Protein AF-A0A8J4SLB8-F1 (afdb_monomer)

Sequence (353 aa):
MIGFLPGKHFAAFLEQIVSVEKEQDTEDKTGNRSTIKIMASHPIASRIFRAVIRRLKKTADLEAILGSLESNSTEGGHSGLEKVINKGQHAVLNELATKCSQEGFTDVQRIFVKMLFTSLGHSGVKPQPNTGEDPLIRCIVGLVNCQKIDSLIPDKTDEAELTQNNRCEPVTLPGCLLAQKLFSYRTARPTLLAASLCTQSSARLQAWAKHPMLSRVLESALLSDSVSISRKSHLLDVLEMDLMDVVRDRYGSRVLEALWTAVDSMPEPDVLKERLVAKLASSRVQLSTHPFGHFVHHKLQLDLFADAPSLWRKRVLHSHRLTQKRSTLVSEPQASKRNRKTCVPKSKQNIKQ

Secondary structure (DSSP, 8-state):
-TT---HHHHHHHHHHHHHHHTTSS---TTHHHHHHHHHHHSTTHHHHHHHHHHH---HHHHHHHHHHHHSPPSSS---HHHHHHHTT-HHHHHHHHHHHTSTTSGGGHHHHHHHHHHHTT---PPPPTTS---SHHHHHHHT--HHHHHTTS-TT--TTS--HHHHH-S--HHHHHHHHHHHT-SSS--HHHHHHHHTS-HHHHHHHHTSTTHHHHHHHHHH-TTS-HHHHHHHHHHHTTTHHHHHHSTTHHHHHHHHHHHHTTSSSHHHHHHHHHHHHHTTHHHHHHSTTHHHHHHHHTHHHHHH-HHHHIIIIIHHHHHHHHHHHHHS----------------------

pLDDT: mean 79.53, std 20.12, range [28.72, 98.19]

Solvent-accessible surface area (backbone atoms only — not comparable to full-atom values): 19850 Å² total; per-residue (Å²): 135,89,88,74,62,59,72,69,56,42,51,53,51,50,52,57,59,46,60,73,63,47,85,76,61,82,88,62,100,54,54,71,44,54,45,54,31,49,32,43,34,32,91,64,48,23,58,56,50,40,56,49,59,72,67,60,86,52,52,68,61,54,51,53,52,49,54,34,25,57,49,64,52,98,75,68,84,56,30,29,59,27,47,14,44,77,57,66,32,43,68,44,57,40,47,53,52,55,47,29,67,36,94,79,24,39,82,51,29,47,58,53,51,53,51,53,38,48,48,30,68,42,89,80,69,71,81,59,92,88,78,62,62,44,54,60,39,48,21,41,22,33,55,42,42,44,79,58,52,63,74,69,50,77,86,87,65,64,84,85,70,63,48,71,64,66,53,52,56,56,67,35,71,58,15,28,54,37,47,31,51,45,29,67,27,71,75,37,47,34,56,58,54,52,49,22,55,69,37,48,53,58,71,33,54,51,44,27,27,54,29,89,55,46,14,55,33,52,30,29,47,40,63,19,88,46,49,55,56,73,58,46,51,50,52,47,59,49,49,59,72,53,40,70,65,36,30,57,25,83,35,9,33,52,31,49,54,30,44,62,57,31,37,71,78,37,85,62,34,69,60,54,50,51,54,57,48,57,70,48,42,83,46,38,73,65,23,57,75,30,95,40,16,29,57,55,33,61,74,68,37,31,65,46,43,70,77,37,48,73,58,33,48,59,51,60,55,46,54,48,54,54,55,52,58,52,56,60,70,71,66,66,78,91,77,80,93,78,85,92,77,88,86,85,86,90,81,91,84,90,83,89,134

Structure (mmCIF, N/CA/C/O backbone):
data_AF-A0A8J4SLB8-F1
#
_entry.id   AF-A0A8J4SLB8-F1
#
loop_
_atom_site.group_PDB
_atom_site.id
_atom_site.type_symbol
_atom_site.label_atom_id
_atom_site.label_alt_id
_atom_site.label_comp_id
_atom_site.label_asym_id
_atom_site.label_entity_id
_atom_site.label_seq_id
_atom_site.pdbx_PDB_ins_code
_atom_site.Cartn_x
_atom_site.Cartn_y
_atom_site.Cartn_z
_atom_site.occupancy
_atom_site.B_iso_or_equiv
_atom_site.auth_seq_id
_atom_site.auth_comp_id
_atom_site.auth_asym_id
_atom_site.auth_atom_id
_atom_site.pdbx_PDB_model_num
ATOM 1 N N . MET A 1 1 ? -10.978 -22.441 28.418 1.00 37.53 1 MET A N 1
ATOM 2 C CA . MET A 1 1 ? -12.042 -21.543 28.934 1.00 37.53 1 MET A CA 1
ATOM 3 C C . MET A 1 1 ? -12.465 -20.388 28.009 1.00 37.53 1 MET A C 1
ATOM 5 O O . MET A 1 1 ? -13.445 -19.732 28.315 1.00 37.53 1 MET A O 1
ATOM 9 N N . ILE A 1 2 ? -11.834 -20.136 26.851 1.00 36.62 2 ILE A N 1
ATOM 10 C CA . ILE A 1 2 ? -12.209 -19.013 25.949 1.00 36.62 2 ILE A CA 1
ATOM 11 C C . ILE A 1 2 ? -13.277 -19.424 24.900 1.00 36.62 2 ILE A C 1
ATOM 13 O O . ILE A 1 2 ? -13.640 -18.651 24.017 1.00 36.62 2 ILE A O 1
ATOM 17 N N . GLY A 1 3 ? -13.830 -20.637 24.984 1.00 37.78 3 GLY A N 1
ATOM 18 C CA . GLY A 1 3 ? -14.810 -21.162 24.020 1.00 37.78 3 GLY A CA 1
ATOM 19 C C . GLY A 1 3 ? -16.260 -20.695 24.209 1.00 37.78 3 GLY A C 1
ATOM 20 O O . GLY A 1 3 ? -17.053 -20.883 23.297 1.00 37.78 3 GLY A O 1
ATOM 21 N N . PHE A 1 4 ? -16.615 -20.081 25.345 1.00 40.00 4 PHE A N 1
ATOM 22 C CA . PHE A 1 4 ? -18.010 -20.101 25.825 1.00 40.00 4 PHE A CA 1
ATOM 23 C C . PHE A 1 4 ? -18.599 -18.775 26.325 1.00 40.00 4 PHE A C 1
ATOM 25 O O . PHE A 1 4 ? -19.609 -18.792 27.016 1.00 40.00 4 PHE A O 1
ATOM 32 N N . LEU A 1 5 ? -18.028 -17.617 25.994 1.00 44.12 5 LEU A N 1
ATOM 33 C CA . LEU A 1 5 ? -18.568 -16.347 26.499 1.00 44.12 5 LEU A CA 1
ATOM 34 C C . LEU A 1 5 ? -19.280 -15.567 25.382 1.00 44.12 5 LEU A C 1
ATOM 36 O O . LEU A 1 5 ? -18.627 -14.819 24.649 1.00 44.12 5 LEU A O 1
ATOM 40 N N . PRO A 1 6 ? -20.609 -15.736 25.213 1.00 52.62 6 PRO A N 1
ATOM 41 C CA . PRO A 1 6 ? -21.428 -14.774 24.490 1.00 52.62 6 PRO A CA 1
ATOM 42 C C . PRO A 1 6 ? -21.437 -13.435 25.245 1.00 52.62 6 PRO A C 1
ATOM 44 O O . PRO A 1 6 ? -21.232 -13.386 26.459 1.00 52.62 6 PRO A O 1
ATOM 47 N N . GLY A 1 7 ? -21.673 -12.346 24.506 1.00 52.41 7 GLY A N 1
ATOM 48 C CA . GLY A 1 7 ? -21.340 -10.966 24.889 1.00 52.41 7 GLY A CA 1
ATOM 49 C C . GLY A 1 7 ? -21.712 -10.509 26.307 1.00 52.41 7 GLY A C 1
ATOM 50 O O . GLY A 1 7 ? -20.980 -9.703 26.867 1.00 52.41 7 GLY A O 1
ATOM 51 N N . LYS A 1 8 ? -22.766 -11.052 26.933 1.00 49.19 8 LYS A N 1
ATOM 52 C CA . LYS A 1 8 ? -23.130 -10.729 28.327 1.00 49.19 8 LYS A CA 1
ATOM 53 C C . LYS A 1 8 ? -22.130 -11.253 29.361 1.00 49.19 8 LYS A C 1
ATOM 55 O O . LYS A 1 8 ? -21.766 -10.527 30.275 1.00 49.19 8 LYS A O 1
ATOM 60 N N . HIS A 1 9 ? -21.672 -12.495 29.228 1.00 48.59 9 HIS A N 1
ATOM 61 C CA . HIS A 1 9 ? -20.725 -13.076 30.186 1.00 48.59 9 HIS A CA 1
ATOM 62 C C . HIS A 1 9 ? -19.307 -12.560 29.960 1.00 48.59 9 HIS A C 1
ATOM 64 O O . HIS A 1 9 ? -18.511 -12.480 30.887 1.00 48.59 9 HIS A O 1
ATOM 70 N N . PHE A 1 10 ? -19.006 -12.164 28.723 1.00 60.75 10 PHE A N 1
ATOM 71 C CA . PHE A 1 10 ? -17.776 -11.454 28.428 1.00 60.75 10 PHE A CA 1
ATOM 72 C C . PHE A 1 10 ? -17.779 -10.038 29.028 1.00 60.75 10 PHE A C 1
ATOM 74 O O . PHE A 1 10 ? -16.785 -9.649 29.623 1.00 60.75 10 PHE A O 1
ATOM 81 N N . ALA A 1 11 ? -18.893 -9.300 28.947 1.00 53.22 11 ALA A N 1
ATOM 82 C CA . ALA A 1 11 ? -19.028 -8.000 29.609 1.00 53.22 11 ALA A CA 1
ATOM 83 C C . ALA A 1 11 ? -18.867 -8.109 31.138 1.00 53.22 11 ALA A C 1
ATOM 85 O O . ALA A 1 11 ? -18.082 -7.364 31.708 1.00 53.22 11 ALA A O 1
ATOM 86 N N . ALA A 1 12 ? -19.500 -9.100 31.775 1.00 55.09 12 ALA A N 1
ATOM 87 C CA . ALA A 1 12 ? -19.322 -9.366 33.208 1.00 55.09 12 ALA A CA 1
ATOM 88 C C . ALA A 1 12 ? -17.872 -9.755 33.572 1.00 55.09 12 ALA A C 1
ATOM 90 O O . ALA A 1 12 ? -17.337 -9.314 34.583 1.00 55.09 12 ALA A O 1
ATOM 91 N N . PHE A 1 13 ? -17.201 -10.539 32.722 1.00 59.44 13 PHE A N 1
ATOM 92 C CA . PHE A 1 13 ? -15.779 -10.859 32.887 1.00 59.44 13 PHE A CA 1
ATOM 93 C C . PHE A 1 13 ? -14.884 -9.616 32.764 1.00 59.44 13 PHE A C 1
ATOM 95 O O . PHE A 1 13 ? -13.906 -9.485 33.497 1.00 59.44 13 PHE A O 1
ATOM 102 N N . LEU A 1 14 ? -15.220 -8.688 31.862 1.00 57.94 14 LEU A N 1
ATOM 103 C CA . LEU A 1 14 ? -14.520 -7.410 31.758 1.00 57.94 14 LEU A CA 1
ATOM 104 C C . LEU A 1 14 ? -14.738 -6.530 32.985 1.00 57.94 14 LEU A C 1
ATOM 106 O O . LEU A 1 14 ? -13.770 -5.962 33.477 1.00 57.94 14 LEU A O 1
ATOM 110 N N . GLU A 1 15 ? -15.962 -6.459 33.504 1.00 53.44 15 GLU A N 1
ATOM 111 C CA . GLU A 1 15 ? -16.255 -5.750 34.753 1.00 53.44 15 GLU A CA 1
ATOM 112 C C . GLU A 1 15 ? -15.436 -6.316 35.921 1.00 53.44 15 GLU A C 1
ATOM 114 O O . GLU A 1 15 ? -14.868 -5.549 36.691 1.00 53.44 15 GLU A O 1
ATOM 119 N N . GLN A 1 16 ? -15.273 -7.641 35.997 1.00 53.16 16 GLN A N 1
ATOM 120 C CA . GLN A 1 16 ? -14.501 -8.297 37.053 1.00 53.16 16 GLN A CA 1
ATOM 121 C C . GLN A 1 16 ? -12.984 -8.054 36.953 1.00 53.16 16 GLN A C 1
ATOM 123 O O . GLN A 1 16 ? -12.331 -7.895 37.981 1.00 53.16 16 GLN A O 1
ATOM 128 N N . ILE A 1 17 ? -12.412 -7.987 35.742 1.00 52.56 17 ILE A N 1
ATOM 129 C CA . ILE A 1 17 ? -11.003 -7.586 35.552 1.00 52.56 17 ILE A CA 1
ATOM 130 C C . ILE A 1 17 ? -10.805 -6.113 35.933 1.00 52.56 17 ILE A C 1
ATOM 132 O O . ILE A 1 17 ? -9.805 -5.768 36.553 1.00 52.56 17 ILE A O 1
ATOM 136 N N . VAL A 1 18 ? -11.767 -5.249 35.602 1.00 48.94 18 VAL A N 1
ATOM 137 C CA . VAL A 1 18 ? -11.724 -3.813 35.917 1.00 48.94 18 VAL A CA 1
ATOM 138 C C . VAL A 1 18 ? -11.883 -3.545 37.412 1.00 48.94 18 VAL A C 1
ATOM 140 O O . VAL A 1 18 ? -11.262 -2.621 37.922 1.00 48.94 18 VAL A O 1
ATOM 143 N N . SER A 1 19 ? -12.656 -4.354 38.142 1.00 44.44 19 SER A N 1
ATOM 144 C CA . SER A 1 19 ? -12.746 -4.262 39.606 1.00 44.44 19 SER A CA 1
ATOM 145 C C . SER A 1 19 ? -11.403 -4.470 40.313 1.00 44.44 19 SER A C 1
ATOM 147 O O . SER A 1 19 ? -11.231 -3.945 41.404 1.00 44.44 19 SER A O 1
ATOM 149 N N . VAL A 1 20 ? -10.448 -5.173 39.693 1.00 46.66 20 VAL A N 1
ATOM 150 C CA . VAL A 1 20 ? -9.088 -5.352 40.233 1.00 46.66 20 VAL A CA 1
ATOM 151 C C . VAL A 1 20 ? -8.203 -4.116 39.992 1.00 46.66 20 VAL A C 1
ATOM 153 O O . VAL A 1 20 ? -7.262 -3.892 40.741 1.00 46.66 20 VAL A O 1
ATOM 156 N N . GLU A 1 21 ? -8.512 -3.277 38.995 1.00 45.66 21 GLU A N 1
ATOM 157 C CA . GLU A 1 21 ? -7.795 -2.011 38.730 1.00 45.66 21 GLU A CA 1
ATOM 158 C C . GLU A 1 21 ? -8.502 -0.773 39.322 1.00 45.66 21 GLU A C 1
ATOM 160 O O . GLU A 1 21 ? -7.887 0.280 39.469 1.00 45.66 21 GLU A O 1
ATOM 165 N N . LYS A 1 22 ? -9.784 -0.881 39.699 1.00 43.94 22 LYS A N 1
ATOM 166 C CA . LYS A 1 22 ? -10.597 0.220 40.253 1.00 43.94 22 LYS A CA 1
ATOM 167 C C . LYS A 1 22 ? -10.289 0.606 41.703 1.00 43.94 22 LYS A C 1
ATOM 169 O O . LYS A 1 22 ? -10.920 1.530 42.206 1.00 43.94 22 LYS A O 1
ATOM 174 N N . GLU A 1 23 ? -9.319 -0.019 42.368 1.00 43.72 23 GLU A N 1
ATOM 175 C CA . GLU A 1 23 ? -8.865 0.449 43.689 1.00 43.72 23 GLU A CA 1
ATOM 176 C C . GLU A 1 23 ? -8.067 1.767 43.634 1.00 43.72 23 GLU A C 1
ATOM 178 O O . GLU A 1 23 ? -7.667 2.268 44.682 1.00 43.72 23 GLU A O 1
ATOM 183 N N . GLN A 1 24 ? -7.869 2.370 42.452 1.00 41.34 24 GLN A N 1
ATOM 184 C CA . GLN A 1 24 ? -7.163 3.651 42.331 1.00 41.34 24 GLN A CA 1
ATOM 185 C C . GLN A 1 24 ? -7.932 4.838 41.743 1.00 41.34 24 GLN A C 1
ATOM 187 O O . GLN A 1 24 ? -7.428 5.936 41.915 1.00 41.34 24 GLN A O 1
ATOM 192 N N . ASP A 1 25 ? -9.130 4.703 41.160 1.00 36.03 25 ASP A N 1
ATOM 193 C CA . ASP A 1 25 ? -9.858 5.881 40.649 1.00 36.03 25 ASP A CA 1
ATOM 194 C C . ASP A 1 25 ? -11.384 5.744 40.778 1.00 36.03 25 ASP A C 1
ATOM 196 O O . ASP A 1 25 ? -11.998 4.750 40.374 1.00 36.03 25 ASP A O 1
ATOM 200 N N . THR A 1 26 ? -11.987 6.768 41.379 1.00 39.25 26 THR A N 1
ATOM 201 C CA . THR A 1 26 ? -13.377 6.843 41.831 1.00 39.25 26 THR A CA 1
ATOM 202 C C . THR A 1 26 ? -14.413 7.032 40.717 1.00 39.25 26 THR A C 1
ATOM 204 O O . THR A 1 26 ? -14.156 7.572 39.647 1.00 39.25 26 THR A O 1
ATOM 207 N N . GLU A 1 27 ? -15.608 6.531 41.045 1.00 46.31 27 GLU A N 1
ATOM 208 C CA . GLU A 1 27 ? -16.950 6.733 40.483 1.00 46.31 27 GLU A CA 1
ATOM 209 C C . GLU A 1 27 ? -17.107 7.535 39.186 1.00 46.31 27 GLU A C 1
ATOM 211 O O . GLU A 1 27 ? -17.053 8.759 39.189 1.00 46.31 27 GLU A O 1
ATOM 216 N N . ASP A 1 28 ? -17.548 6.850 38.120 1.00 38.53 28 ASP A N 1
ATOM 217 C CA . ASP A 1 28 ? -18.516 7.473 37.220 1.00 38.53 28 ASP A CA 1
ATOM 218 C C . ASP A 1 28 ? -19.320 6.457 36.383 1.00 38.53 28 ASP A C 1
ATOM 220 O O . ASP A 1 28 ? -18.833 5.388 35.989 1.00 38.53 28 ASP A O 1
ATOM 224 N N . LYS A 1 29 ? -20.568 6.808 36.038 1.00 42.09 29 LYS A N 1
ATOM 225 C CA . LYS A 1 29 ? -21.502 6.005 35.204 1.00 42.09 29 LYS A CA 1
ATOM 226 C C . LYS A 1 29 ? -21.062 5.885 33.727 1.00 42.09 29 LYS A C 1
ATOM 228 O O . LYS A 1 29 ? -21.819 5.443 32.865 1.00 42.09 29 LYS A O 1
ATOM 233 N N . THR A 1 30 ? -19.806 6.223 33.439 1.00 47.72 30 THR A N 1
ATOM 234 C CA . THR A 1 30 ? -19.081 6.111 32.165 1.00 47.72 30 THR A CA 1
ATOM 235 C C . THR A 1 30 ? -18.245 4.822 32.050 1.00 47.72 30 THR A C 1
ATOM 237 O O . THR A 1 30 ? -17.553 4.620 31.047 1.00 47.72 30 THR A O 1
ATOM 240 N N . GLY A 1 31 ? -18.353 3.919 33.035 1.00 51.38 31 GLY A N 1
ATOM 241 C CA . GLY A 1 31 ? -17.474 2.759 33.238 1.00 51.38 31 GLY A CA 1
ATOM 242 C C . GLY A 1 31 ? -17.177 1.885 32.013 1.00 51.38 31 GLY A C 1
ATOM 243 O O . GLY A 1 31 ? -16.032 1.488 31.821 1.00 51.38 31 GLY A O 1
ATOM 244 N N . ASN A 1 32 ? -18.146 1.621 31.130 1.00 54.41 32 ASN A N 1
ATOM 245 C CA . ASN A 1 32 ? -17.898 0.771 29.954 1.00 54.41 32 ASN A CA 1
ATOM 246 C C . ASN A 1 32 ? -17.060 1.471 28.869 1.00 54.41 32 ASN A C 1
ATOM 248 O O . ASN A 1 32 ? -16.249 0.828 28.199 1.00 54.41 32 ASN A O 1
ATOM 252 N N . ARG A 1 33 ? -17.210 2.794 28.702 1.00 57.66 33 ARG A N 1
ATOM 253 C CA . ARG A 1 33 ? -16.457 3.571 27.698 1.00 57.66 33 ARG A CA 1
ATOM 254 C C . ARG A 1 33 ? -15.017 3.819 28.136 1.00 57.66 33 ARG A C 1
ATOM 256 O O . ARG A 1 33 ? -14.118 3.756 27.299 1.00 57.66 33 ARG A O 1
ATOM 263 N N . SER A 1 34 ? -14.790 4.072 29.426 1.00 66.56 34 SER A N 1
ATOM 264 C CA . SER A 1 34 ? -13.438 4.164 29.988 1.00 66.56 34 SER A CA 1
ATOM 265 C C . SER A 1 34 ? -12.731 2.807 29.937 1.00 66.56 34 SER A C 1
ATOM 267 O O . SER A 1 34 ? -11.594 2.737 29.473 1.00 66.56 34 SER A O 1
ATOM 269 N N . THR A 1 35 ? -13.436 1.717 30.260 1.00 75.62 35 THR A N 1
ATOM 270 C CA . THR A 1 35 ? -12.895 0.347 30.212 1.00 75.62 35 THR A CA 1
ATOM 271 C C . THR A 1 35 ? -12.355 -0.031 28.833 1.00 75.62 35 THR A C 1
ATOM 273 O O . THR A 1 35 ? -11.226 -0.505 28.733 1.00 75.62 35 THR A O 1
ATOM 276 N N . ILE A 1 36 ? -13.106 0.208 27.747 1.00 81.19 36 ILE A N 1
ATOM 277 C CA . ILE A 1 36 ? -12.646 -0.134 26.387 1.00 81.19 36 ILE A CA 1
ATOM 278 C C . ILE A 1 36 ? -11.335 0.591 26.046 1.00 81.19 36 ILE A C 1
ATOM 280 O O . ILE A 1 36 ? -10.423 -0.024 25.492 1.00 81.19 36 ILE A O 1
ATOM 284 N N . LYS A 1 37 ? -11.210 1.877 26.401 1.00 81.94 37 LYS A N 1
ATOM 285 C CA . LYS A 1 37 ? -9.984 2.656 26.160 1.00 81.94 37 LYS A CA 1
ATOM 286 C C . LYS A 1 37 ? -8.805 2.114 26.963 1.00 81.94 37 LYS A C 1
ATOM 288 O O . LYS A 1 37 ? -7.717 1.951 26.409 1.00 81.94 37 LYS A O 1
ATOM 293 N N . ILE A 1 38 ? -9.026 1.815 28.245 1.00 83.44 38 ILE A N 1
ATOM 294 C CA . ILE A 1 38 ? -8.003 1.254 29.136 1.00 83.44 38 ILE A CA 1
ATOM 295 C C . ILE A 1 38 ? -7.519 -0.075 28.558 1.00 83.44 38 ILE A C 1
ATOM 297 O O . ILE A 1 38 ? -6.339 -0.203 28.228 1.00 83.44 38 ILE A O 1
ATOM 301 N N . MET A 1 39 ? -8.444 -1.001 28.296 1.00 84.06 39 MET A N 1
ATOM 302 C CA . MET A 1 39 ? -8.158 -2.319 27.737 1.00 84.06 39 MET A CA 1
ATOM 303 C C . MET A 1 39 ? -7.424 -2.269 26.400 1.00 84.06 39 MET A C 1
ATOM 305 O O . MET A 1 39 ? -6.470 -3.019 26.198 1.00 84.06 39 MET A O 1
ATOM 309 N N . ALA A 1 40 ? -7.861 -1.408 25.478 1.00 87.00 40 ALA A N 1
ATOM 310 C CA . ALA A 1 40 ? -7.235 -1.282 24.168 1.00 87.00 40 ALA A CA 1
ATOM 311 C C . ALA A 1 40 ? -5.777 -0.813 24.285 1.00 87.00 40 ALA A C 1
ATOM 313 O O . ALA A 1 40 ? -4.921 -1.268 23.527 1.00 87.00 40 ALA A O 1
ATOM 314 N N . SER A 1 41 ? -5.497 0.067 25.249 1.00 86.50 41 SER A N 1
ATOM 315 C CA . SER A 1 41 ? -4.174 0.651 25.479 1.00 86.50 41 SER A CA 1
ATOM 316 C C . SER A 1 41 ? -3.263 -0.208 26.377 1.00 86.50 41 SER A C 1
ATOM 318 O O . SER A 1 41 ? -2.054 0.008 26.419 1.00 86.50 41 SER A O 1
ATOM 320 N N . HIS A 1 42 ? -3.816 -1.190 27.091 1.00 87.88 42 HIS A N 1
ATOM 321 C CA . HIS A 1 42 ? -3.094 -1.995 28.074 1.00 87.88 42 HIS A CA 1
ATOM 322 C C . HIS A 1 42 ? -2.370 -3.201 27.425 1.00 87.88 42 HIS A C 1
ATOM 324 O O . HIS A 1 42 ? -2.980 -3.926 26.638 1.00 87.88 42 HIS A O 1
ATOM 330 N N . PRO A 1 43 ? -1.109 -3.517 27.792 1.00 85.19 43 PRO A N 1
ATOM 331 C CA . PRO A 1 43 ? -0.282 -4.535 27.119 1.00 85.19 43 PRO A CA 1
ATOM 332 C C . PRO A 1 43 ? -0.844 -5.969 27.132 1.00 85.19 43 PRO A C 1
ATOM 334 O O . PRO A 1 43 ? -0.623 -6.741 26.196 1.00 85.19 43 PRO A O 1
ATOM 337 N N . ILE A 1 44 ? -1.559 -6.354 28.193 1.00 83.56 44 ILE A N 1
ATOM 338 C CA . ILE A 1 44 ? -2.166 -7.692 28.330 1.00 83.56 44 ILE A CA 1
ATOM 339 C C . ILE A 1 44 ? -3.634 -7.689 27.887 1.00 83.56 44 ILE A C 1
ATOM 341 O O . ILE A 1 44 ? -4.005 -8.460 26.997 1.00 83.56 44 ILE A O 1
ATOM 345 N N . ALA A 1 45 ? -4.462 -6.810 28.464 1.00 86.38 45 ALA A N 1
ATOM 346 C CA . ALA A 1 45 ? -5.881 -6.706 28.133 1.00 86.38 45 ALA A CA 1
ATOM 347 C C . ALA A 1 45 ? -6.153 -6.408 26.644 1.00 86.38 45 ALA A C 1
ATOM 349 O O . ALA A 1 45 ? -7.168 -6.877 26.121 1.00 86.38 45 ALA A O 1
ATOM 350 N N . SER A 1 46 ? -5.226 -5.772 25.911 1.00 89.62 46 SER A N 1
ATOM 351 C CA . SER A 1 46 ? -5.349 -5.573 24.458 1.00 89.62 46 SER A CA 1
ATOM 352 C C . SER A 1 46 ? -5.470 -6.899 23.699 1.00 89.62 46 SER A C 1
ATOM 354 O O . SER A 1 46 ? -6.159 -6.988 22.682 1.00 89.62 46 SER A O 1
ATOM 356 N N . ARG A 1 47 ? -4.864 -7.987 24.199 1.00 89.44 47 ARG A N 1
ATOM 357 C CA . ARG A 1 47 ? -4.980 -9.325 23.593 1.00 89.44 47 ARG A CA 1
ATOM 358 C C . ARG A 1 47 ? -6.393 -9.878 23.715 1.00 89.44 47 ARG A C 1
ATOM 360 O O . ARG A 1 47 ? -6.900 -10.436 22.741 1.00 89.44 47 ARG A O 1
ATOM 367 N N . ILE A 1 48 ? -7.010 -9.694 24.879 1.00 86.00 48 ILE A N 1
ATOM 368 C CA . ILE A 1 48 ? -8.400 -10.077 25.130 1.00 86.00 48 ILE A CA 1
ATOM 369 C C . ILE A 1 48 ? -9.301 -9.223 24.243 1.00 86.00 48 ILE A C 1
ATOM 371 O O . ILE A 1 48 ? -10.098 -9.769 23.489 1.00 86.00 48 ILE A O 1
ATOM 375 N N . PHE A 1 49 ? -9.091 -7.907 24.229 1.00 89.12 49 PHE A N 1
ATOM 376 C CA . PHE A 1 49 ? -9.857 -6.978 23.404 1.00 89.12 49 PHE A CA 1
ATOM 377 C C . PHE A 1 49 ? -9.819 -7.331 21.905 1.00 89.12 49 PHE A C 1
ATOM 379 O O . PHE A 1 49 ? -10.860 -7.392 21.254 1.00 89.12 49 PHE A O 1
ATOM 386 N N . ARG A 1 50 ? -8.657 -7.703 21.351 1.00 92.00 50 ARG A N 1
ATOM 387 C CA . ARG A 1 50 ? -8.565 -8.221 19.968 1.00 92.00 50 ARG A CA 1
ATOM 388 C C . ARG A 1 50 ? -9.393 -9.486 19.746 1.00 92.00 50 ARG A C 1
ATOM 390 O O . ARG A 1 50 ? -10.013 -9.638 18.696 1.00 92.00 50 ARG A O 1
ATOM 397 N N . ALA A 1 51 ? -9.411 -10.407 20.711 1.00 87.12 51 ALA A N 1
ATOM 398 C CA . ALA A 1 51 ? -10.223 -11.619 20.608 1.00 87.12 51 ALA A CA 1
ATOM 399 C C . ALA A 1 51 ? -11.728 -11.300 20.559 1.00 87.12 51 ALA A C 1
ATOM 401 O O . ALA A 1 51 ? -12.473 -12.000 19.872 1.00 87.12 51 ALA A O 1
ATOM 402 N N . VAL A 1 52 ? -12.158 -10.222 21.219 1.00 86.75 52 VAL A N 1
ATOM 403 C CA . VAL A 1 52 ? -13.531 -9.700 21.129 1.00 86.75 52 VAL A CA 1
ATOM 404 C C . VAL A 1 52 ? -13.816 -9.188 19.734 1.00 86.75 52 VAL A C 1
ATOM 406 O O . VAL A 1 52 ? -14.777 -9.644 19.121 1.00 86.75 52 VAL A O 1
ATOM 409 N N . ILE A 1 53 ? -12.956 -8.305 19.212 1.00 90.00 53 ILE A N 1
ATOM 410 C CA . ILE A 1 53 ? -13.117 -7.696 17.884 1.00 90.00 53 ILE A CA 1
ATOM 411 C C . ILE A 1 53 ? -13.300 -8.781 16.815 1.00 90.00 53 ILE A C 1
ATOM 413 O O . ILE A 1 53 ? -14.226 -8.708 16.005 1.00 90.00 53 ILE A O 1
ATOM 417 N N . ARG A 1 54 ? -12.493 -9.850 16.864 1.00 88.94 54 ARG A N 1
ATOM 418 C CA . ARG A 1 54 ? -12.611 -10.999 15.945 1.00 88.94 54 ARG A CA 1
ATOM 419 C C . ARG A 1 54 ? -14.000 -11.626 15.944 1.00 88.94 54 ARG A C 1
ATOM 421 O O . ARG A 1 54 ? -14.511 -11.992 14.885 1.00 88.94 54 ARG A O 1
ATOM 428 N N . ARG A 1 55 ? -14.605 -11.746 17.125 1.00 87.69 55 ARG A N 1
ATOM 429 C CA . ARG A 1 55 ? -15.867 -12.458 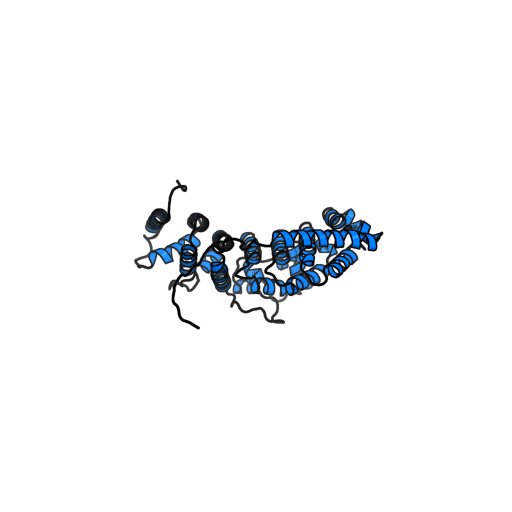17.360 1.00 87.69 55 ARG A CA 1
ATOM 430 C C . ARG A 1 55 ? -17.113 -11.606 17.155 1.00 87.69 55 ARG A C 1
ATOM 432 O O . ARG A 1 55 ? -18.210 -12.161 17.205 1.00 87.69 55 ARG A O 1
ATOM 439 N N . LEU A 1 56 ? -16.972 -10.302 16.913 1.00 85.44 56 LEU A N 1
ATOM 440 C CA . LEU A 1 56 ? -18.120 -9.438 16.644 1.00 85.44 56 LEU A CA 1
ATOM 441 C C . LEU A 1 56 ? -18.895 -9.946 15.426 1.00 85.44 56 LEU A C 1
ATOM 443 O O . LEU A 1 56 ? -18.308 -10.298 14.399 1.00 85.44 56 LEU A O 1
ATOM 447 N N . LYS A 1 57 ? -20.221 -9.980 15.552 1.00 84.94 57 LYS A N 1
ATOM 448 C CA . LYS A 1 57 ? -21.133 -10.397 14.476 1.00 84.94 57 LYS A CA 1
ATOM 449 C C . LYS A 1 57 ? -22.003 -9.254 13.963 1.00 84.94 57 LYS A C 1
ATOM 451 O O . LYS A 1 57 ? -22.473 -9.336 12.837 1.00 84.94 57 LYS A O 1
ATOM 456 N N . LYS A 1 58 ? -22.227 -8.219 14.777 1.00 84.94 58 LYS A N 1
ATOM 457 C CA . LYS A 1 58 ? -23.108 -7.096 14.451 1.00 84.94 58 LYS A CA 1
ATOM 458 C C . LYS A 1 58 ? -22.293 -5.835 14.202 1.00 84.94 58 LYS A C 1
ATOM 460 O O . LYS A 1 58 ? -21.377 -5.538 14.967 1.00 84.94 58 LYS A O 1
ATOM 465 N N . THR A 1 59 ? -22.670 -5.081 13.177 1.00 88.19 59 THR A N 1
ATOM 466 C CA . THR A 1 59 ? -22.085 -3.773 12.841 1.00 88.19 59 THR A CA 1
ATOM 467 C C . THR A 1 59 ? -22.226 -2.771 13.976 1.00 88.19 59 THR A C 1
ATOM 469 O O . THR A 1 59 ? -21.237 -2.151 14.351 1.00 88.19 59 THR A O 1
ATOM 472 N N . ALA A 1 60 ? -23.411 -2.704 14.589 1.00 81.94 60 ALA A N 1
ATOM 473 C CA . ALA A 1 60 ? -23.701 -1.815 15.712 1.00 81.94 60 ALA A CA 1
ATOM 474 C C . ALA A 1 60 ? -22.728 -1.998 16.893 1.00 81.94 60 ALA A C 1
ATOM 476 O O . ALA A 1 60 ? -22.341 -1.023 17.532 1.00 81.94 60 ALA A O 1
ATOM 477 N N . ASP A 1 61 ? -22.278 -3.232 17.157 1.00 82.94 61 ASP A N 1
ATOM 478 C CA . ASP A 1 61 ? -21.313 -3.502 18.230 1.00 82.94 61 ASP A CA 1
ATOM 479 C C . ASP A 1 61 ? -19.931 -2.911 17.891 1.00 82.94 61 ASP A C 1
ATOM 481 O O . ASP A 1 61 ? -19.250 -2.367 18.760 1.00 82.94 61 ASP A O 1
ATOM 485 N N . LEU A 1 62 ? -19.514 -2.988 16.619 1.00 86.94 62 LEU A N 1
ATOM 486 C CA . LEU A 1 62 ? -18.257 -2.395 16.156 1.00 86.94 62 LEU A CA 1
ATOM 487 C C . LEU A 1 62 ? -18.327 -0.862 16.166 1.00 86.94 62 LEU A C 1
ATOM 489 O O . LEU A 1 62 ? -17.375 -0.217 16.598 1.00 86.94 62 LEU A O 1
ATOM 493 N N . GLU A 1 63 ? -19.450 -0.280 15.747 1.00 86.94 63 GLU A N 1
ATOM 494 C CA . GLU A 1 63 ? -19.690 1.166 15.818 1.00 86.94 63 GLU A CA 1
ATOM 495 C C . GLU A 1 63 ? -19.675 1.673 17.263 1.00 86.94 63 GLU A C 1
ATOM 497 O O . GLU A 1 63 ? -19.040 2.685 17.549 1.00 86.94 63 GLU A O 1
ATOM 502 N N . ALA A 1 64 ? -20.287 0.942 18.200 1.00 85.31 64 ALA A N 1
ATOM 503 C CA . ALA A 1 64 ? -20.261 1.284 19.619 1.00 85.31 64 ALA A CA 1
ATOM 504 C C . ALA A 1 64 ? -18.839 1.246 20.202 1.00 85.31 64 ALA A C 1
ATOM 506 O O . ALA A 1 64 ? -18.467 2.121 20.992 1.00 85.31 64 ALA A O 1
ATOM 507 N N . ILE A 1 65 ? -18.022 0.266 19.797 1.00 86.94 65 ILE A N 1
ATOM 508 C CA . ILE A 1 65 ? -16.605 0.194 20.179 1.00 86.94 65 ILE A CA 1
ATOM 509 C C . ILE A 1 65 ? -15.837 1.395 19.622 1.00 86.94 65 ILE A C 1
ATOM 511 O O . ILE A 1 65 ? -15.105 2.045 20.366 1.00 86.94 65 ILE A O 1
ATOM 515 N N . LEU A 1 66 ? -16.023 1.717 18.342 1.00 88.12 66 LEU A N 1
ATOM 516 C CA . LEU A 1 66 ? -15.368 2.857 17.706 1.00 88.12 66 LEU A CA 1
ATOM 517 C C . LEU A 1 66 ? -15.785 4.183 18.355 1.00 88.12 66 LEU A C 1
ATOM 519 O O . LEU A 1 66 ? -14.917 4.950 18.758 1.00 88.12 66 LEU A O 1
ATOM 523 N N . GLY A 1 67 ? -17.080 4.417 18.575 1.00 85.31 67 GLY A N 1
ATOM 524 C CA . GLY A 1 67 ? -17.562 5.613 19.273 1.00 85.31 67 GLY A CA 1
ATOM 525 C C . GLY A 1 67 ? -17.037 5.717 20.710 1.00 85.31 67 GLY A C 1
ATOM 526 O O . GLY A 1 67 ? -16.754 6.808 21.207 1.00 85.31 67 GLY A O 1
ATOM 527 N N . SER A 1 68 ? -16.826 4.577 21.378 1.00 83.38 68 SER A N 1
ATOM 528 C CA . SER A 1 68 ? -16.192 4.548 22.701 1.00 83.38 68 SER A CA 1
ATOM 529 C C . SER A 1 68 ? -14.721 4.964 22.633 1.00 83.38 68 SER A C 1
ATOM 531 O O . SER A 1 68 ? -14.281 5.722 23.493 1.00 83.38 68 SER A O 1
ATOM 533 N N . LEU A 1 69 ? -13.976 4.532 21.611 1.00 84.75 69 LEU A N 1
ATOM 534 C CA . LEU A 1 69 ? -12.581 4.933 21.386 1.00 84.75 69 LEU A CA 1
ATOM 535 C C . LEU A 1 69 ? -12.440 6.398 20.943 1.00 84.75 69 LEU A C 1
ATOM 537 O O . LEU A 1 69 ? -11.440 7.024 21.284 1.00 84.75 69 LEU A O 1
ATOM 541 N N . GLU A 1 70 ? -13.423 6.947 20.229 1.00 81.06 70 GLU A N 1
ATOM 542 C CA . GLU A 1 70 ? -13.418 8.340 19.762 1.00 81.06 70 GLU A CA 1
ATOM 543 C C . GLU A 1 70 ? -13.726 9.343 20.879 1.00 81.06 70 GLU A C 1
ATOM 545 O O . GLU A 1 70 ? -13.161 10.430 20.892 1.00 81.06 70 GLU A O 1
ATOM 550 N N . SER A 1 71 ? -14.591 8.987 21.839 1.00 66.75 71 SER A N 1
ATOM 551 C CA . SER A 1 71 ? -14.963 9.903 22.924 1.00 66.75 71 SER A CA 1
ATOM 552 C C . SER A 1 71 ? -13.730 10.454 23.662 1.00 66.75 71 SER A C 1
ATOM 554 O O . SER A 1 71 ? -12.885 9.695 24.134 1.00 66.75 71 SER A O 1
ATOM 556 N N . ASN A 1 72 ? -13.621 11.772 23.809 1.00 57.69 72 ASN A N 1
ATOM 557 C CA . ASN A 1 72 ? -12.556 12.391 24.599 1.00 57.69 72 ASN A CA 1
ATOM 558 C C . ASN A 1 72 ? -12.920 12.259 26.083 1.00 57.69 72 ASN A C 1
ATOM 560 O O . ASN A 1 72 ? -13.965 12.743 26.510 1.00 57.69 72 ASN A O 1
ATOM 564 N N . SER A 1 73 ? -12.111 11.541 26.864 1.00 48.75 73 SER A N 1
ATOM 565 C CA . SER A 1 73 ? -12.189 11.643 28.327 1.00 48.75 73 SER A CA 1
ATOM 566 C C . SER A 1 73 ? -11.508 12.942 28.745 1.00 48.75 73 SER A C 1
ATOM 568 O O . SER A 1 73 ? -10.469 13.287 28.190 1.00 48.75 73 SER A O 1
ATOM 570 N N . THR A 1 74 ? -12.102 13.628 29.710 1.00 44.94 74 THR A N 1
ATOM 571 C CA . THR A 1 74 ? -11.820 14.986 30.201 1.00 44.94 74 THR A CA 1
ATOM 572 C C . THR A 1 74 ? -10.425 15.224 30.787 1.00 44.94 74 THR A C 1
ATOM 574 O O . THR A 1 74 ? -10.126 16.346 31.177 1.00 44.94 74 THR A O 1
ATOM 577 N N . GLU A 1 75 ? -9.534 14.234 30.771 1.00 42.72 75 GLU A N 1
ATOM 578 C CA . GLU A 1 75 ? -8.161 14.367 31.256 1.00 42.72 75 GLU A CA 1
ATOM 579 C C . GLU A 1 75 ? -7.168 13.971 30.157 1.00 42.72 75 GLU A C 1
ATOM 581 O O . GLU A 1 75 ? -7.000 12.793 29.819 1.00 42.72 75 GLU A O 1
ATOM 586 N N . GLY A 1 76 ? -6.563 15.000 29.551 1.00 49.94 76 GLY A N 1
ATOM 587 C CA . GLY A 1 76 ? -5.635 14.900 28.424 1.00 49.94 76 GLY A CA 1
ATOM 588 C C . GLY A 1 76 ? -6.343 14.463 27.144 1.00 49.94 76 GLY A C 1
ATOM 589 O O . GLY A 1 76 ? -6.504 13.264 26.922 1.00 49.94 76 GLY A O 1
ATOM 590 N N . GLY A 1 77 ? -6.751 15.434 26.315 1.00 56.94 77 GLY A N 1
ATOM 591 C CA . GLY A 1 77 ? -7.635 15.327 25.136 1.00 56.94 77 GLY A CA 1
ATOM 592 C C . GLY A 1 77 ? -7.209 14.410 23.977 1.00 56.94 77 GLY A C 1
ATOM 593 O O . GLY A 1 77 ? -7.579 14.663 22.836 1.00 56.94 77 GLY A O 1
ATOM 594 N N . HIS A 1 78 ? -6.456 13.350 24.253 1.00 63.09 78 HIS A N 1
ATOM 595 C CA . HIS A 1 78 ? -6.088 12.305 23.316 1.00 63.09 78 HIS A CA 1
ATOM 596 C C . HIS A 1 78 ? -7.206 11.273 23.176 1.00 63.09 78 HIS A C 1
ATOM 598 O O . HIS A 1 78 ? -7.677 10.687 24.163 1.00 63.09 78 HIS A O 1
ATOM 604 N N . SER A 1 79 ? -7.578 10.994 21.928 1.00 77.81 79 SER A N 1
ATOM 605 C CA . SER A 1 79 ? -8.525 9.924 21.595 1.00 77.81 79 SER A CA 1
ATOM 606 C C . SER A 1 79 ? -8.023 8.562 22.105 1.00 77.81 79 SER A C 1
ATOM 608 O O . SER A 1 79 ? -6.821 8.321 22.250 1.00 77.81 79 SER A O 1
ATOM 610 N N . GLY A 1 80 ? -8.929 7.615 22.362 1.00 80.81 80 GLY A N 1
ATOM 611 C CA . GLY A 1 80 ? -8.554 6.263 22.792 1.00 80.81 80 GLY A CA 1
ATOM 612 C C . GLY A 1 80 ? -7.635 5.561 21.788 1.00 80.81 80 GLY A C 1
ATOM 613 O O . GLY A 1 80 ? -6.716 4.848 22.182 1.00 80.81 80 GLY A O 1
ATOM 614 N N . LEU A 1 81 ? -7.835 5.815 20.493 1.00 86.25 81 LEU A N 1
ATOM 615 C CA . LEU A 1 81 ? -7.001 5.273 19.421 1.00 86.25 81 LEU A CA 1
ATOM 616 C C . LEU A 1 81 ? -5.597 5.904 19.398 1.00 86.25 81 LEU A C 1
ATOM 618 O O . LEU A 1 81 ? -4.613 5.207 19.166 1.00 86.25 81 LEU A O 1
ATOM 622 N N . GLU A 1 82 ? -5.480 7.190 19.722 1.00 87.75 82 GLU A N 1
ATOM 623 C CA . GLU A 1 82 ? -4.185 7.854 19.888 1.00 87.75 82 GLU A CA 1
ATOM 624 C C . GLU A 1 82 ? -3.411 7.282 21.086 1.00 87.75 82 GLU A C 1
ATOM 626 O O . GLU A 1 82 ? -2.217 7.005 20.979 1.00 87.75 82 GLU A O 1
ATOM 631 N N . LYS A 1 83 ? -4.091 6.986 22.205 1.00 86.50 83 LYS A N 1
ATOM 632 C CA . LYS A 1 83 ? -3.479 6.265 23.338 1.00 86.50 83 LYS A CA 1
ATOM 633 C C . LYS A 1 83 ? -3.001 4.863 22.931 1.00 86.50 83 LYS A C 1
ATOM 635 O O . LYS A 1 83 ? -1.938 4.434 23.374 1.00 86.50 83 LYS A O 1
ATOM 640 N N . VAL A 1 84 ? -3.749 4.156 22.078 1.00 89.31 84 VAL A N 1
ATOM 641 C CA . VAL A 1 84 ? -3.362 2.842 21.519 1.00 89.31 84 VAL A CA 1
ATOM 642 C C . VAL A 1 84 ? -2.097 2.945 20.661 1.00 89.31 84 VAL A C 1
ATOM 644 O O . VAL A 1 84 ? -1.219 2.091 20.793 1.00 89.31 84 VAL A O 1
ATOM 647 N N . ILE A 1 85 ? -1.989 3.981 19.822 1.00 90.56 85 ILE A N 1
ATOM 648 C CA . ILE A 1 85 ? -0.800 4.260 18.999 1.00 90.56 85 ILE A CA 1
ATOM 649 C C . ILE A 1 85 ? 0.397 4.583 19.904 1.00 90.56 85 ILE A C 1
ATOM 651 O O . ILE A 1 85 ? 1.417 3.904 19.843 1.00 90.56 85 ILE A O 1
ATOM 655 N N . ASN A 1 86 ? 0.247 5.536 20.827 1.00 88.38 86 ASN A N 1
ATOM 656 C CA . ASN A 1 86 ? 1.329 5.973 21.716 1.00 88.38 86 ASN A CA 1
ATOM 657 C C . ASN A 1 86 ? 1.839 4.864 22.656 1.00 88.38 86 ASN A C 1
ATOM 659 O O . ASN A 1 86 ? 3.024 4.840 22.974 1.00 88.38 86 ASN A O 1
ATOM 663 N N . LYS A 1 87 ? 0.977 3.928 23.082 1.00 88.62 87 LYS A N 1
ATOM 664 C CA . LYS A 1 87 ? 1.369 2.760 23.899 1.00 88.62 87 LYS A CA 1
ATOM 665 C C . LYS A 1 87 ? 1.812 1.537 23.076 1.00 88.62 87 LYS A C 1
ATOM 667 O O . LYS A 1 87 ? 1.961 0.447 23.634 1.00 88.62 87 LYS A O 1
ATOM 672 N N . GLY A 1 88 ? 1.971 1.667 21.757 1.00 88.25 88 GLY A N 1
ATOM 673 C CA . GLY A 1 88 ? 2.476 0.595 20.893 1.00 88.25 88 GLY A CA 1
ATOM 674 C C . GLY A 1 88 ? 1.517 -0.587 20.699 1.00 88.25 88 GLY A C 1
ATOM 675 O O . GLY A 1 88 ? 1.926 -1.655 20.240 1.00 88.25 88 GLY A O 1
ATOM 676 N N . GLN A 1 89 ? 0.227 -0.442 21.022 1.00 91.94 89 GLN A N 1
ATOM 677 C CA . GLN A 1 89 ? -0.771 -1.519 20.929 1.00 91.94 89 GLN A CA 1
ATOM 678 C C . GLN A 1 89 ? -1.326 -1.680 19.499 1.00 91.94 89 GLN A C 1
ATOM 680 O O . GLN A 1 89 ? -2.521 -1.864 19.263 1.00 91.94 89 GLN A O 1
ATOM 685 N N . HIS A 1 90 ? -0.435 -1.665 18.508 1.00 93.75 90 HIS A N 1
ATOM 686 C CA . HIS A 1 90 ? -0.745 -1.625 17.073 1.00 93.75 90 HIS A CA 1
ATOM 687 C C . HIS A 1 90 ? -1.531 -2.837 16.552 1.00 93.75 90 HIS A C 1
ATOM 689 O O . HIS A 1 90 ? -2.202 -2.780 15.516 1.00 93.75 90 HIS A O 1
ATOM 695 N N . ALA A 1 91 ? -1.460 -3.960 17.268 1.00 93.25 91 ALA A N 1
ATOM 6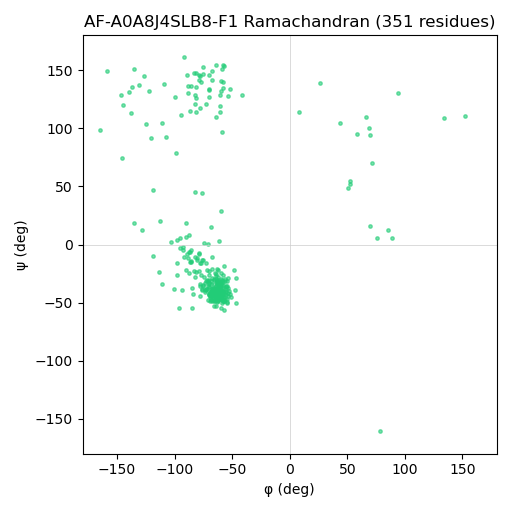96 C CA . ALA A 1 91 ? -2.220 -5.157 16.940 1.00 93.25 91 ALA A CA 1
ATOM 697 C C . ALA A 1 91 ? -3.738 -4.935 17.066 1.00 93.25 91 ALA A C 1
ATOM 699 O O . ALA A 1 91 ? -4.501 -5.609 16.379 1.00 93.25 91 ALA A O 1
ATOM 700 N N . VAL A 1 92 ? -4.180 -4.004 17.921 1.00 94.06 92 VAL A N 1
ATOM 701 C CA . VAL A 1 92 ? -5.595 -3.620 18.034 1.00 94.06 92 VAL A CA 1
ATOM 702 C C . VAL A 1 92 ? -6.058 -2.918 16.758 1.00 94.06 92 VAL A C 1
ATOM 704 O O . VAL A 1 92 ? -7.098 -3.278 16.213 1.00 94.06 92 VAL A O 1
ATOM 707 N N . LEU A 1 93 ? -5.252 -1.990 16.229 1.00 95.12 93 LEU A N 1
ATOM 708 C CA . LEU A 1 93 ? -5.547 -1.260 14.988 1.00 95.12 93 LEU A CA 1
ATOM 709 C C . LEU A 1 93 ? -5.691 -2.204 13.795 1.00 95.12 93 LEU A C 1
ATOM 711 O O . LEU A 1 93 ? -6.646 -2.103 13.030 1.00 95.12 93 LEU A O 1
ATOM 715 N N . ASN A 1 94 ? -4.769 -3.160 13.666 1.00 96.12 94 ASN A N 1
ATOM 716 C CA . ASN A 1 94 ? -4.816 -4.162 12.601 1.00 96.12 94 ASN A CA 1
ATOM 717 C C . ASN A 1 94 ? -6.044 -5.070 12.707 1.00 96.12 94 ASN A C 1
ATOM 719 O O . ASN A 1 94 ? -6.617 -5.451 11.685 1.00 96.12 94 ASN A O 1
ATOM 723 N N . GLU A 1 95 ? -6.469 -5.407 13.925 1.00 95.81 95 GLU A N 1
ATOM 724 C CA . GLU A 1 95 ? -7.664 -6.221 14.131 1.00 95.81 95 GLU A CA 1
ATOM 725 C C . GLU A 1 95 ? -8.938 -5.456 13.767 1.00 95.81 95 GLU A C 1
ATOM 727 O O . GLU A 1 95 ? -9.793 -5.991 13.064 1.00 95.81 95 GLU A O 1
ATOM 732 N N . LEU A 1 96 ? -9.037 -4.185 14.172 1.00 95.19 96 LEU A N 1
ATOM 733 C CA . LEU A 1 96 ? -10.133 -3.301 13.768 1.00 95.19 96 LEU A CA 1
ATOM 734 C C . LEU A 1 96 ? -10.176 -3.144 12.246 1.00 95.19 96 LEU A C 1
ATOM 736 O O . LEU A 1 96 ? -11.240 -3.301 11.647 1.00 95.19 96 LEU A O 1
ATOM 740 N N . ALA A 1 97 ? -9.025 -2.921 11.607 1.00 96.06 97 ALA A N 1
ATOM 741 C CA . ALA A 1 97 ? -8.946 -2.782 10.159 1.00 96.06 97 ALA A CA 1
ATOM 742 C C . ALA A 1 97 ? -9.350 -4.072 9.423 1.00 96.06 97 ALA A C 1
ATOM 744 O O . ALA A 1 97 ? -10.132 -4.066 8.469 1.00 96.06 97 ALA A O 1
ATOM 745 N N . THR A 1 98 ? -8.874 -5.216 9.916 1.00 95.75 98 THR A N 1
ATOM 746 C CA . THR A 1 98 ? -9.252 -6.531 9.386 1.00 95.75 98 THR A CA 1
ATOM 747 C C . THR A 1 98 ? -10.749 -6.768 9.544 1.00 95.75 98 THR A C 1
ATOM 749 O O . THR A 1 98 ? -11.390 -7.255 8.613 1.00 95.75 98 THR A O 1
ATOM 752 N N . LYS A 1 99 ? -11.337 -6.372 10.679 1.00 94.06 99 LYS A N 1
ATOM 753 C CA . LYS A 1 99 ? -12.772 -6.522 10.911 1.00 94.06 99 LYS A CA 1
ATOM 754 C C . LYS A 1 99 ? -13.602 -5.647 9.975 1.00 94.06 99 LYS A C 1
ATOM 756 O O . LYS A 1 99 ? -14.542 -6.153 9.374 1.00 94.06 99 LYS A O 1
ATOM 761 N N . CYS A 1 100 ? -13.197 -4.393 9.770 1.00 94.75 100 CYS A N 1
ATOM 762 C CA . CYS A 1 100 ? -13.827 -3.474 8.816 1.00 94.75 100 CYS A CA 1
ATOM 763 C C . CYS A 1 100 ? -13.726 -3.955 7.354 1.00 94.75 100 CYS A C 1
ATOM 765 O O . CYS A 1 100 ? -14.507 -3.526 6.508 1.00 94.75 100 CYS A O 1
ATOM 767 N N . SER A 1 101 ? -12.777 -4.842 7.036 1.00 92.69 101 SER A N 1
ATOM 768 C CA . SER A 1 101 ? -12.620 -5.407 5.687 1.00 92.69 101 SER A CA 1
ATOM 769 C C . SER A 1 101 ? -13.633 -6.513 5.364 1.00 92.69 101 SER A C 1
ATOM 771 O O . SER A 1 101 ? -13.766 -6.885 4.203 1.00 92.69 101 SER A O 1
ATOM 773 N N . GLN A 1 102 ? -14.311 -7.083 6.366 1.00 92.88 102 GLN A N 1
ATOM 774 C CA . GLN A 1 102 ? -15.244 -8.197 6.169 1.00 92.88 102 GLN A CA 1
ATOM 775 C C . GLN A 1 102 ? -16.565 -7.710 5.552 1.00 92.88 102 GLN A C 1
ATOM 777 O O . GLN A 1 102 ? -17.029 -6.619 5.876 1.00 92.88 102 GLN A O 1
ATOM 782 N N . GLU A 1 103 ? -17.203 -8.545 4.722 1.00 84.94 103 GLU A N 1
ATOM 783 C CA . GLU A 1 103 ? -18.404 -8.206 3.928 1.00 84.94 103 GLU A CA 1
ATOM 784 C C . GLU A 1 103 ? -19.604 -7.710 4.757 1.00 84.94 103 GLU A C 1
ATOM 786 O O . GLU A 1 103 ? -20.477 -7.035 4.229 1.00 84.94 103 GLU A O 1
ATOM 791 N N . GLY A 1 104 ? -19.627 -7.969 6.068 1.00 86.75 104 GLY A N 1
ATOM 792 C CA . GLY A 1 104 ? -20.658 -7.466 6.979 1.00 86.75 104 GLY A CA 1
ATOM 793 C C . GLY A 1 104 ? -20.345 -6.138 7.674 1.00 86.75 104 GLY A C 1
ATOM 794 O O . GLY A 1 104 ? -21.191 -5.670 8.416 1.00 86.75 104 GLY A O 1
ATOM 795 N N . PHE A 1 105 ? -19.157 -5.549 7.505 1.00 90.44 105 PHE A N 1
ATOM 796 C CA . PHE A 1 105 ? -18.699 -4.370 8.269 1.00 90.44 105 PHE A CA 1
ATOM 797 C C . PHE A 1 105 ? -18.199 -3.226 7.378 1.00 90.44 105 PHE A C 1
ATOM 799 O O . PHE A 1 105 ? -17.574 -2.279 7.859 1.00 90.44 105 PHE A O 1
ATOM 806 N N . THR A 1 106 ? -18.464 -3.300 6.075 1.00 90.19 106 THR A N 1
ATOM 807 C CA . THR A 1 106 ? -17.916 -2.368 5.085 1.00 90.19 106 THR A CA 1
ATOM 808 C C . THR A 1 106 ? -18.350 -0.921 5.306 1.00 90.19 106 THR A C 1
ATOM 810 O O . THR A 1 106 ? -17.586 -0.003 5.012 1.00 90.19 106 THR A O 1
ATOM 813 N N . ASP A 1 107 ? -19.539 -0.701 5.865 1.00 90.00 107 ASP A N 1
ATOM 814 C CA . ASP A 1 107 ? -20.077 0.640 6.128 1.00 90.00 107 ASP A CA 1
ATOM 815 C C . ASP A 1 107 ? -19.284 1.376 7.216 1.00 90.00 107 ASP A C 1
ATOM 817 O O . ASP A 1 107 ? -19.099 2.595 7.163 1.00 90.00 107 ASP A O 1
ATOM 821 N N . VAL A 1 108 ? -18.692 0.613 8.137 1.00 92.50 108 VAL A N 1
ATOM 822 C CA . VAL A 1 108 ? -17.894 1.125 9.255 1.00 92.50 108 VAL A CA 1
ATOM 823 C C . VAL A 1 108 ? -16.493 1.564 8.806 1.00 92.50 108 VAL A C 1
ATOM 825 O O . VAL A 1 108 ? -15.828 2.337 9.498 1.00 92.50 108 VAL A O 1
ATOM 828 N N . GLN A 1 109 ? -16.043 1.156 7.610 1.00 94.38 109 GLN A N 1
ATOM 829 C CA . GLN A 1 109 ? -14.715 1.504 7.088 1.00 94.38 109 GLN A CA 1
ATOM 830 C C . GLN A 1 109 ? -14.461 3.015 7.096 1.00 94.38 109 GLN A C 1
ATOM 832 O O . GLN A 1 109 ? -13.367 3.446 7.452 1.00 94.38 109 GLN A O 1
ATOM 837 N N . ARG A 1 110 ? -15.458 3.832 6.722 1.00 92.75 110 ARG A N 1
ATOM 838 C CA . ARG A 1 110 ? -15.285 5.294 6.644 1.00 92.75 110 ARG A CA 1
ATOM 839 C C . ARG A 1 110 ? -15.090 5.914 8.023 1.00 92.75 110 ARG A C 1
ATOM 841 O O . ARG A 1 110 ? -14.244 6.792 8.169 1.00 92.75 110 ARG A O 1
ATOM 848 N N . ILE A 1 111 ? -15.841 5.433 9.014 1.00 92.38 111 ILE A N 1
ATOM 849 C CA . ILE A 1 111 ? -15.742 5.877 10.409 1.00 92.38 111 ILE A CA 1
ATOM 850 C C . ILE A 1 111 ? -14.351 5.533 10.944 1.00 92.38 111 ILE A C 1
ATOM 852 O O . ILE A 1 111 ? -13.649 6.408 11.445 1.00 92.38 111 ILE A O 1
ATOM 856 N N . PHE A 1 112 ? -13.914 4.285 10.752 1.00 94.38 112 PHE A N 1
ATOM 857 C CA . PHE A 1 112 ? -12.595 3.833 11.187 1.00 94.38 112 PHE A CA 1
ATOM 858 C C . PHE A 1 112 ? -11.453 4.627 10.538 1.00 94.38 112 PHE A C 1
ATOM 860 O O . PHE A 1 112 ? -10.549 5.071 11.238 1.00 94.38 112 PHE A O 1
ATOM 867 N N . VAL A 1 113 ? -11.493 4.842 9.218 1.00 94.12 113 VAL A N 1
ATOM 868 C CA . VAL A 1 113 ? -10.449 5.594 8.498 1.00 94.12 113 VAL A CA 1
ATOM 869 C C . VAL A 1 113 ? -10.385 7.045 8.966 1.00 94.12 113 VAL A C 1
ATOM 871 O O . VAL A 1 113 ? -9.293 7.550 9.216 1.00 94.12 113 VAL A O 1
ATOM 874 N N . LYS A 1 114 ? -11.539 7.706 9.117 1.00 91.62 114 LYS A N 1
ATOM 875 C CA . LYS A 1 114 ? -11.601 9.082 9.622 1.00 91.62 114 LYS A CA 1
ATOM 876 C C . LYS A 1 114 ? -10.972 9.172 11.012 1.00 91.62 114 LYS A C 1
ATOM 878 O O . LYS A 1 114 ? -10.080 9.986 11.217 1.00 91.62 114 LYS A O 1
ATOM 883 N N . MET A 1 115 ? -11.387 8.289 11.918 1.00 91.25 115 MET A N 1
ATOM 884 C CA . MET A 1 115 ? -10.862 8.228 13.280 1.00 91.25 115 MET A CA 1
ATOM 885 C C . MET A 1 115 ? -9.354 7.982 13.299 1.00 91.25 115 MET A C 1
ATOM 887 O O . MET A 1 115 ? -8.631 8.708 13.966 1.00 91.25 115 MET A O 1
ATOM 891 N N . LEU A 1 116 ? -8.868 7.015 12.516 1.00 93.25 116 LEU A N 1
ATOM 892 C CA . LEU A 1 116 ? -7.445 6.702 12.411 1.00 93.25 116 LEU A CA 1
ATOM 893 C C . LEU A 1 116 ? -6.617 7.909 11.960 1.00 93.25 116 LEU A C 1
ATOM 895 O O . LEU A 1 116 ? -5.579 8.187 12.551 1.00 93.25 116 LEU A O 1
ATOM 899 N N . PHE A 1 117 ? -7.067 8.629 10.931 1.00 92.25 117 PHE A N 1
ATOM 900 C CA . PHE A 1 117 ? -6.338 9.789 10.417 1.00 92.25 117 PHE A CA 1
ATOM 901 C C . PHE A 1 117 ? -6.337 10.942 11.419 1.00 92.25 117 PHE A C 1
ATOM 903 O O . PHE A 1 117 ? -5.287 11.537 11.651 1.00 92.25 117 PHE A O 1
ATOM 910 N N . THR A 1 118 ? -7.471 11.201 12.075 1.00 90.19 118 THR A N 1
ATOM 911 C CA . THR A 1 118 ? -7.556 12.208 13.138 1.00 90.19 118 THR A CA 1
ATOM 912 C C . THR A 1 118 ? -6.656 11.854 14.323 1.00 90.19 118 THR A C 1
ATOM 914 O O . THR A 1 118 ? -5.939 12.722 14.810 1.00 90.19 118 THR A O 1
ATOM 917 N N . SER A 1 119 ? -6.609 10.587 14.743 1.00 88.69 119 SER A N 1
ATOM 918 C CA . SER A 1 119 ? -5.739 10.134 15.838 1.00 88.69 119 SER A CA 1
ATOM 919 C C . SER A 1 119 ? -4.246 10.199 15.516 1.00 88.69 119 SER A C 1
ATOM 921 O O . SER A 1 119 ? -3.447 10.237 16.443 1.00 88.69 119 SER A O 1
ATOM 923 N N . LEU A 1 120 ? -3.869 10.219 14.234 1.00 89.12 120 LEU A N 1
ATOM 924 C CA . LEU A 1 120 ? -2.490 10.456 13.791 1.00 89.12 120 LEU A CA 1
ATOM 925 C C . LEU A 1 120 ? -2.155 11.952 13.662 1.00 89.12 120 LEU A C 1
ATOM 927 O O . LEU A 1 120 ? -1.007 12.296 13.387 1.00 89.12 120 LEU A O 1
ATOM 931 N N . GLY A 1 121 ? -3.134 12.842 13.859 1.00 84.00 121 GLY A N 1
ATOM 932 C CA . GLY A 1 121 ? -2.981 14.291 13.711 1.00 84.00 121 GLY A CA 1
ATOM 933 C C . GLY A 1 121 ? -3.169 14.805 12.282 1.00 84.00 121 GLY A C 1
ATOM 934 O O . GLY A 1 121 ? -2.850 15.958 12.005 1.00 84.00 121 GLY A O 1
ATOM 935 N N . HIS A 1 122 ? -3.692 13.985 11.366 1.00 86.00 122 HIS A N 1
ATOM 936 C CA . HIS A 1 122 ? -3.929 14.389 9.984 1.00 86.00 122 HIS A CA 1
ATOM 937 C C . HIS A 1 122 ? -5.323 15.015 9.823 1.00 86.00 122 HIS A C 1
ATOM 939 O O . HIS A 1 122 ? -6.338 14.423 10.197 1.00 86.00 122 HIS A O 1
ATOM 945 N N . SER A 1 123 ? -5.394 16.193 9.194 1.00 78.00 123 SER A N 1
ATOM 946 C CA . SER A 1 123 ? -6.628 16.985 9.027 1.00 78.00 123 SER A CA 1
ATOM 947 C C . SER A 1 123 ? -7.680 16.339 8.111 1.00 78.00 123 SER A C 1
ATOM 949 O O . SER A 1 123 ? -8.819 16.795 8.034 1.00 78.00 123 SER A O 1
ATOM 951 N N . GLY A 1 124 ? -7.309 15.274 7.395 1.00 78.69 124 GLY A N 1
ATOM 952 C CA . GLY A 1 124 ? -8.176 14.581 6.434 1.00 78.69 124 GLY A CA 1
ATOM 953 C C . GLY A 1 124 ? -8.352 15.337 5.113 1.00 78.69 124 GLY A C 1
ATOM 954 O O . GLY A 1 124 ? -9.127 14.910 4.256 1.00 78.69 124 GLY A O 1
ATOM 955 N N . VAL A 1 125 ? -7.626 16.441 4.935 1.00 83.44 125 VAL A N 1
ATOM 956 C CA . VAL A 1 125 ? -7.594 17.214 3.694 1.00 83.44 125 VAL A CA 1
ATOM 957 C C . VAL A 1 125 ? -6.696 16.499 2.684 1.00 83.44 125 VAL A C 1
ATOM 959 O O . VAL A 1 125 ? -5.723 15.848 3.051 1.00 83.44 125 VAL A O 1
ATOM 962 N N . LYS A 1 126 ? -7.050 16.561 1.396 1.00 81.50 126 LYS A N 1
ATOM 963 C CA . LYS A 1 126 ? -6.189 16.012 0.341 1.00 81.50 126 LYS A CA 1
ATOM 964 C C . LYS A 1 126 ? -4.908 16.842 0.250 1.00 81.50 126 LYS A C 1
ATOM 966 O O . LYS A 1 126 ? -5.016 18.067 0.310 1.00 81.50 126 LYS A O 1
ATOM 971 N N . PRO A 1 127 ? -3.746 16.210 0.025 1.00 81.81 127 PRO A N 1
ATOM 972 C CA . PRO A 1 127 ? -2.531 16.964 -0.219 1.00 81.81 127 PRO A CA 1
ATOM 973 C C . PRO A 1 127 ? -2.722 17.842 -1.453 1.00 81.81 127 PRO A C 1
ATOM 975 O O . PRO A 1 127 ? -3.257 17.389 -2.474 1.00 81.81 12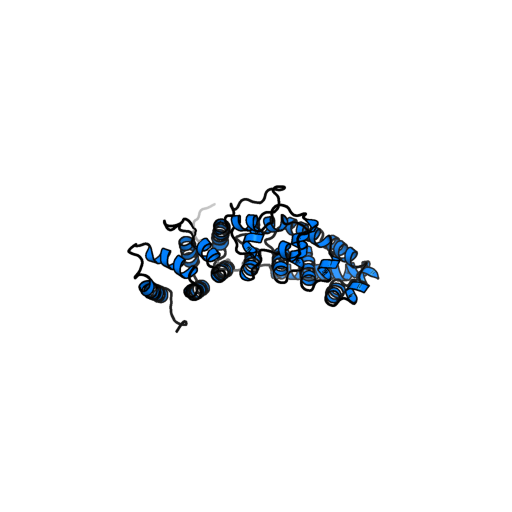7 PRO A O 1
ATOM 978 N N . GLN A 1 128 ? -2.347 19.113 -1.331 1.00 73.75 128 GLN A N 1
ATOM 979 C CA . GLN A 1 128 ? -2.371 20.033 -2.456 1.00 73.75 128 GLN A CA 1
ATOM 980 C C . GLN A 1 128 ? -1.147 19.781 -3.346 1.00 73.75 128 GLN A C 1
ATOM 982 O O . GLN A 1 128 ? -0.078 19.423 -2.842 1.00 73.75 128 GLN A O 1
ATOM 987 N N . PRO A 1 129 ? -1.280 19.954 -4.671 1.00 62.41 129 PRO A N 1
ATOM 988 C CA . PRO A 1 129 ? -0.117 19.946 -5.541 1.00 62.41 129 PRO A CA 1
ATOM 989 C C . PRO A 1 129 ? 0.820 21.086 -5.108 1.00 62.41 129 PRO A C 1
ATOM 991 O O . PRO A 1 129 ? 0.373 22.222 -4.979 1.00 62.41 129 PRO A O 1
ATOM 994 N N . ASN A 1 130 ? 2.103 20.771 -4.896 1.00 65.06 130 ASN A N 1
ATOM 995 C CA . ASN A 1 130 ? 3.209 21.692 -4.567 1.00 65.06 130 ASN A CA 1
ATOM 996 C C . ASN A 1 130 ? 3.469 22.002 -3.077 1.00 65.06 130 ASN A C 1
ATOM 998 O O . ASN A 1 130 ? 4.356 22.799 -2.788 1.00 65.06 130 ASN A O 1
ATOM 1002 N N . THR A 1 131 ? 2.782 21.367 -2.121 1.00 74.69 131 THR A N 1
ATOM 1003 C CA . THR A 1 131 ? 3.010 21.598 -0.670 1.00 74.69 131 THR A CA 1
ATOM 1004 C C . THR A 1 131 ? 4.074 20.670 -0.058 1.00 74.69 131 THR A C 1
ATOM 1006 O O . THR A 1 131 ? 4.144 20.510 1.155 1.00 74.69 131 THR A O 1
ATOM 1009 N N . GLY A 1 132 ? 4.923 20.059 -0.888 1.00 83.81 132 GLY A N 1
ATOM 1010 C CA . GLY A 1 132 ? 5.911 19.073 -0.448 1.00 83.81 132 GLY A CA 1
ATOM 1011 C C . GLY A 1 132 ? 5.308 17.689 -0.196 1.00 83.81 132 GLY A C 1
ATOM 1012 O O . GLY A 1 132 ? 4.249 17.340 -0.725 1.00 83.81 132 GLY A O 1
ATOM 1013 N N . GLU A 1 133 ? 6.025 16.877 0.575 1.00 87.62 133 GLU A N 1
ATOM 1014 C CA . GLU A 1 133 ? 5.653 15.491 0.842 1.00 87.62 133 GLU A CA 1
ATOM 1015 C C . GLU A 1 133 ? 4.617 15.411 1.965 1.00 87.62 133 GLU A C 1
ATOM 1017 O O . GLU A 1 133 ? 4.870 15.814 3.097 1.00 87.62 133 GLU A O 1
ATOM 1022 N N . ASP A 1 134 ? 3.454 14.836 1.679 1.00 91.44 134 ASP A N 1
ATOM 1023 C CA . ASP A 1 134 ? 2.435 14.614 2.696 1.00 91.44 134 ASP A CA 1
ATOM 1024 C C . ASP A 1 134 ? 2.863 13.519 3.699 1.00 91.44 134 ASP A C 1
ATOM 1026 O O . ASP A 1 134 ? 3.303 12.435 3.288 1.00 91.44 134 ASP A O 1
ATOM 1030 N N . PRO A 1 135 ? 2.717 13.739 5.018 1.00 91.44 135 PRO A N 1
ATOM 1031 C CA . PRO A 1 135 ? 3.225 12.809 6.019 1.00 91.44 135 PRO A CA 1
ATOM 1032 C C . PRO A 1 135 ? 2.309 11.599 6.252 1.00 91.44 135 PRO A C 1
ATOM 1034 O O . PRO A 1 135 ? 2.735 10.655 6.920 1.00 91.44 135 PRO A O 1
ATOM 1037 N N . LEU A 1 136 ? 1.066 11.573 5.746 1.00 93.94 136 LEU A N 1
ATOM 1038 C CA . LEU A 1 136 ? 0.057 10.579 6.143 1.00 93.94 136 LEU A CA 1
ATOM 1039 C C . LEU A 1 136 ? 0.506 9.135 5.905 1.00 93.94 136 LEU A C 1
ATOM 1041 O O . LEU A 1 136 ? 0.378 8.297 6.798 1.00 93.94 136 LEU A O 1
ATOM 1045 N N . ILE A 1 137 ? 1.031 8.813 4.721 1.00 95.38 137 ILE A N 1
ATOM 1046 C CA . ILE A 1 137 ? 1.475 7.448 4.423 1.00 95.38 137 ILE A CA 1
ATOM 1047 C C . ILE A 1 137 ? 2.608 7.029 5.362 1.00 95.38 137 ILE A C 1
ATOM 1049 O O . ILE A 1 137 ? 2.578 5.908 5.869 1.00 95.38 137 ILE A O 1
ATOM 1053 N N . ARG A 1 138 ? 3.540 7.944 5.666 1.00 93.94 138 ARG A N 1
ATOM 1054 C CA . ARG A 1 138 ? 4.646 7.736 6.613 1.00 93.94 138 ARG A CA 1
ATOM 1055 C C . ARG A 1 138 ? 4.125 7.540 8.040 1.00 93.94 138 ARG A C 1
ATOM 1057 O O . ARG A 1 138 ? 4.588 6.639 8.732 1.00 93.94 138 ARG A O 1
ATOM 1064 N N . CYS A 1 139 ? 3.093 8.286 8.441 1.00 94.25 139 CYS A N 1
ATOM 1065 C CA . CYS A 1 139 ? 2.405 8.115 9.727 1.00 94.25 139 CYS A CA 1
ATOM 1066 C C . CYS A 1 139 ? 1.782 6.733 9.855 1.00 94.25 139 CYS A C 1
ATOM 1068 O O . CYS A 1 139 ? 1.888 6.101 10.900 1.00 94.25 139 CYS A O 1
ATOM 1070 N N . ILE A 1 140 ? 1.161 6.234 8.787 1.00 96.44 140 ILE A N 1
ATOM 1071 C CA . ILE A 1 140 ? 0.519 4.920 8.793 1.00 96.44 140 ILE A CA 1
ATOM 1072 C C . ILE A 1 140 ? 1.561 3.800 8.829 1.00 96.44 140 ILE A C 1
ATOM 1074 O O . ILE A 1 140 ? 1.427 2.888 9.643 1.00 96.44 140 ILE A O 1
ATOM 1078 N N . VAL A 1 141 ? 2.601 3.846 7.984 1.00 96.44 141 VAL A N 1
ATOM 1079 C CA . VAL A 1 141 ? 3.622 2.780 7.962 1.00 96.44 141 VAL A CA 1
ATOM 1080 C C . VAL A 1 141 ? 4.510 2.803 9.207 1.00 96.44 141 VAL A C 1
ATOM 1082 O O . VAL A 1 141 ? 4.915 1.742 9.681 1.0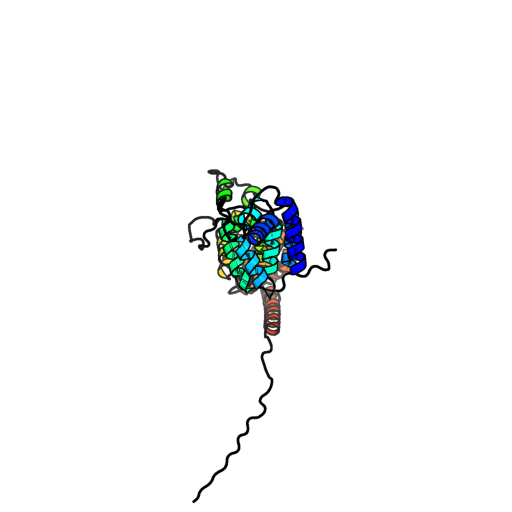0 96.44 141 VAL A O 1
ATOM 1085 N N . GLY A 1 142 ? 4.753 3.982 9.780 1.00 94.00 142 GLY A N 1
ATOM 1086 C CA . GLY A 1 142 ? 5.474 4.159 11.036 1.00 94.00 142 GLY A CA 1
ATOM 1087 C C . GLY A 1 142 ? 4.617 3.936 12.284 1.00 94.00 142 GLY A C 1
ATOM 1088 O O . GLY A 1 142 ? 5.162 3.587 13.323 1.00 94.00 142 GLY A O 1
ATOM 1089 N N . LEU A 1 143 ? 3.292 4.090 12.191 1.00 93.12 143 LEU A N 1
ATOM 1090 C CA . LEU A 1 143 ? 2.382 4.237 13.339 1.00 93.12 143 LEU A CA 1
ATOM 1091 C C . LEU A 1 143 ? 2.857 5.322 14.311 1.00 93.12 143 LEU A C 1
ATOM 1093 O O . LEU A 1 143 ? 2.939 5.128 15.521 1.00 93.12 143 LEU A O 1
ATOM 1097 N N . VAL A 1 144 ? 3.180 6.478 13.737 1.00 90.50 144 VAL A N 1
ATOM 1098 C CA . VAL A 1 144 ? 3.681 7.663 14.434 1.00 90.50 144 VAL A CA 1
ATOM 1099 C C . VAL A 1 144 ? 2.809 8.858 14.051 1.00 90.50 144 VAL A C 1
ATOM 1101 O O . VAL A 1 144 ? 2.347 8.945 12.916 1.00 90.50 144 VAL A O 1
ATOM 1104 N N . ASN A 1 145 ? 2.577 9.775 14.990 1.00 87.56 145 ASN A N 1
ATOM 1105 C CA . ASN A 1 145 ? 1.815 11.002 14.738 1.00 87.56 145 ASN A CA 1
ATOM 1106 C C . ASN A 1 145 ? 2.557 11.953 13.787 1.00 87.56 145 ASN A C 1
ATOM 1108 O O . ASN A 1 145 ? 3.784 12.038 13.850 1.00 87.56 145 ASN A O 1
ATOM 1112 N N . CYS A 1 146 ? 1.814 12.734 12.993 1.00 83.12 146 CYS A N 1
ATOM 1113 C CA . CYS A 1 146 ? 2.368 13.673 12.006 1.00 83.12 146 CYS A CA 1
ATOM 1114 C C . CYS A 1 146 ? 3.432 14.602 12.610 1.00 83.12 146 CYS A C 1
ATOM 1116 O O . CYS A 1 146 ? 4.528 14.700 12.076 1.00 83.12 146 CYS A O 1
ATOM 1118 N N . GLN A 1 147 ? 3.161 15.168 13.790 1.00 79.31 147 GLN A N 1
ATOM 1119 C CA . GLN A 1 147 ? 4.072 16.087 14.491 1.00 79.31 147 GLN A CA 1
ATOM 1120 C C . GLN A 1 147 ? 5.449 15.478 14.803 1.00 79.31 147 GLN A C 1
ATOM 1122 O O . GLN A 1 147 ? 6.448 16.186 14.853 1.00 79.31 147 GLN A O 1
ATOM 1127 N N . LYS A 1 148 ? 5.509 14.161 15.035 1.00 79.56 148 LYS A N 1
ATOM 1128 C CA . LYS A 1 148 ? 6.762 13.459 15.338 1.00 79.56 148 LYS A CA 1
ATOM 1129 C C . LYS A 1 148 ? 7.539 13.107 14.068 1.00 79.56 148 LYS A C 1
ATOM 1131 O O . LYS A 1 148 ? 8.746 12.911 14.143 1.00 79.56 148 LYS A O 1
ATOM 1136 N N . ILE A 1 149 ? 6.878 13.013 12.913 1.00 78.94 149 ILE A N 1
ATOM 1137 C CA . ILE A 1 149 ? 7.561 12.737 11.642 1.00 78.94 149 ILE A CA 1
ATOM 1138 C C . ILE A 1 149 ? 8.397 13.929 11.213 1.00 78.94 149 ILE A C 1
ATOM 1140 O O . ILE A 1 149 ? 9.546 13.730 10.832 1.00 78.94 149 ILE A O 1
ATOM 1144 N N . ASP A 1 150 ? 7.860 15.138 11.346 1.00 67.19 150 ASP A N 1
ATOM 1145 C CA . ASP A 1 150 ? 8.583 16.359 10.989 1.00 67.19 150 ASP A CA 1
ATOM 1146 C C . ASP A 1 150 ? 9.862 16.503 11.829 1.00 67.19 150 ASP A C 1
ATOM 1148 O O . ASP A 1 150 ? 10.910 16.852 11.301 1.00 67.19 150 ASP A O 1
ATOM 1152 N N . SER A 1 151 ? 9.828 16.096 13.107 1.00 62.00 151 SER A N 1
ATOM 1153 C CA . SER A 1 151 ? 11.019 16.068 13.973 1.00 62.00 151 SER A CA 1
ATOM 1154 C C . SER A 1 151 ? 12.037 14.962 13.658 1.00 62.00 151 SER A C 1
ATOM 1156 O O . SER A 1 151 ? 13.158 15.009 14.154 1.00 62.00 151 SER A O 1
ATOM 1158 N N . LEU A 1 152 ? 11.653 13.941 12.883 1.00 60.91 152 LEU A N 1
ATOM 1159 C CA . LEU A 1 152 ? 12.536 12.839 12.470 1.00 60.91 152 LEU A CA 1
ATOM 1160 C C . LEU A 1 152 ? 13.232 13.119 11.133 1.00 60.91 152 LEU A C 1
ATOM 1162 O O . LEU A 1 152 ? 14.124 12.367 10.742 1.00 60.91 152 LEU A O 1
ATOM 1166 N N . ILE A 1 153 ? 12.821 14.166 10.416 1.00 58.16 153 ILE A N 1
ATOM 1167 C CA . ILE A 1 153 ? 13.497 14.617 9.205 1.00 58.16 153 ILE A CA 1
ATOM 1168 C C . ILE A 1 153 ? 14.607 15.569 9.667 1.00 58.16 153 ILE A C 1
ATOM 1170 O O . ILE A 1 153 ? 14.294 16.603 10.252 1.00 58.16 153 ILE A O 1
ATOM 1174 N N . PRO A 1 154 ? 15.896 15.234 9.476 1.00 51.72 154 PRO A N 1
ATOM 1175 C CA . PRO A 1 154 ? 16.970 16.135 9.862 1.00 51.72 154 PRO A CA 1
ATOM 1176 C C . PRO A 1 154 ? 16.831 17.448 9.086 1.00 51.72 154 PRO A C 1
ATOM 1178 O O . PRO A 1 154 ? 16.862 17.468 7.855 1.00 51.72 154 PRO A O 1
ATOM 1181 N N . ASP A 1 155 ? 16.659 18.541 9.827 1.00 46.56 155 ASP A N 1
ATOM 1182 C CA . ASP A 1 155 ? 16.696 19.894 9.292 1.00 46.56 155 ASP A CA 1
ATOM 1183 C C . ASP A 1 155 ? 18.091 20.121 8.684 1.00 46.56 155 ASP A C 1
ATOM 1185 O O . ASP A 1 155 ? 19.094 20.162 9.397 1.00 46.56 155 ASP A O 1
ATOM 1189 N N . LYS A 1 156 ? 18.141 20.299 7.358 1.00 45.88 156 LYS A N 1
ATOM 1190 C CA . LYS A 1 156 ? 19.309 20.760 6.583 1.00 45.88 156 LYS A CA 1
ATOM 1191 C C . LYS A 1 156 ? 20.468 19.766 6.436 1.00 45.88 156 LYS A C 1
ATOM 1193 O O . LYS A 1 156 ? 21.583 20.007 6.897 1.00 45.88 156 LYS A O 1
ATOM 1198 N N . THR A 1 157 ? 20.269 18.702 5.669 1.00 43.53 157 THR A N 1
ATOM 1199 C CA . THR A 1 157 ? 21.395 18.028 5.002 1.00 43.53 157 THR A CA 1
ATOM 1200 C C . THR A 1 157 ? 20.982 17.697 3.578 1.00 43.53 157 THR A C 1
ATOM 1202 O O . THR A 1 157 ? 19.840 17.296 3.358 1.00 43.53 157 THR A O 1
ATOM 1205 N N . ASP A 1 158 ? 21.875 17.952 2.623 1.00 48.88 158 ASP A N 1
ATOM 1206 C CA . ASP A 1 158 ? 21.646 17.786 1.191 1.00 48.88 158 ASP A CA 1
ATOM 1207 C C . ASP A 1 158 ? 20.880 16.486 0.887 1.00 48.88 158 ASP A C 1
ATOM 1209 O O . ASP A 1 158 ? 21.280 15.403 1.312 1.00 48.88 158 ASP A O 1
ATOM 1213 N N . GLU A 1 159 ? 19.789 16.577 0.116 1.00 50.91 159 GLU A N 1
ATOM 1214 C CA . GLU A 1 159 ? 18.966 15.436 -0.352 1.00 50.91 159 GLU A CA 1
ATOM 1215 C C . GLU A 1 159 ? 19.806 14.284 -0.955 1.00 50.91 159 GLU A C 1
ATOM 1217 O O . GLU A 1 159 ? 19.387 13.117 -0.992 1.00 50.91 159 GLU A O 1
ATOM 1222 N N . ALA A 1 160 ? 21.024 14.610 -1.397 1.00 51.00 160 ALA A N 1
ATOM 1223 C CA . ALA A 1 160 ? 22.028 13.695 -1.915 1.00 51.00 160 ALA A CA 1
ATOM 1224 C C . ALA A 1 160 ? 22.587 12.704 -0.870 1.00 51.00 160 ALA A C 1
ATOM 1226 O O . ALA A 1 160 ? 22.923 11.583 -1.248 1.00 51.00 160 ALA A O 1
ATOM 1227 N N . GLU A 1 161 ? 22.639 13.051 0.423 1.00 49.91 161 GLU A N 1
ATOM 1228 C CA . GLU A 1 161 ? 23.290 12.237 1.471 1.00 49.91 161 GLU A CA 1
ATOM 1229 C C . GLU A 1 161 ? 22.321 11.445 2.364 1.00 49.91 161 GLU A C 1
ATOM 1231 O O . GLU A 1 161 ? 22.739 10.714 3.266 1.00 49.91 161 GLU A O 1
ATOM 1236 N N . LEU A 1 162 ? 21.010 11.516 2.109 1.00 59.66 162 LEU A N 1
ATOM 1237 C CA . LEU A 1 162 ? 20.048 10.695 2.842 1.00 59.66 162 LEU A CA 1
ATOM 1238 C C . LEU A 1 162 ? 20.287 9.207 2.555 1.00 59.66 162 LEU A C 1
ATOM 1240 O O . LEU A 1 162 ? 20.004 8.701 1.465 1.00 59.66 162 LEU A O 1
ATOM 1244 N N . THR A 1 163 ? 20.775 8.491 3.570 1.00 68.81 163 THR A N 1
ATOM 1245 C CA . THR A 1 163 ? 20.958 7.038 3.510 1.00 68.81 163 THR A CA 1
ATOM 1246 C C . THR A 1 163 ? 19.639 6.330 3.182 1.00 68.81 163 THR A C 1
ATOM 1248 O O . THR A 1 163 ? 18.542 6.808 3.489 1.00 68.81 163 THR A O 1
ATOM 1251 N N . GLN A 1 164 ? 19.728 5.144 2.574 1.00 66.94 164 GLN A N 1
ATOM 1252 C CA . GLN A 1 164 ? 18.554 4.328 2.243 1.00 66.94 164 GLN A CA 1
ATOM 1253 C C . GLN A 1 164 ? 17.658 4.054 3.470 1.00 66.94 164 GLN A C 1
ATOM 1255 O O . GLN A 1 164 ? 16.436 3.990 3.322 1.00 66.94 164 GLN A O 1
ATOM 1260 N N . ASN A 1 165 ? 18.246 3.961 4.669 1.00 68.75 165 ASN A N 1
ATOM 1261 C CA . ASN A 1 165 ? 17.519 3.786 5.929 1.00 68.75 165 ASN A CA 1
ATOM 1262 C C . ASN A 1 165 ? 16.667 5.018 6.269 1.00 68.75 165 ASN A C 1
ATOM 1264 O O . ASN A 1 165 ? 15.464 4.875 6.475 1.00 68.75 165 ASN A O 1
ATOM 1268 N N . ASN A 1 166 ? 17.232 6.229 6.188 1.00 77.88 166 ASN A N 1
ATOM 1269 C CA . ASN A 1 166 ? 16.493 7.476 6.439 1.00 77.88 166 ASN A CA 1
ATOM 1270 C C . ASN A 1 166 ? 15.312 7.654 5.474 1.00 77.88 166 ASN A C 1
ATOM 1272 O O . ASN A 1 166 ? 14.257 8.166 5.845 1.00 77.88 166 ASN A O 1
ATOM 1276 N N . ARG A 1 167 ? 15.456 7.195 4.224 1.00 83.12 167 ARG A N 1
ATOM 1277 C CA . ARG A 1 167 ? 14.372 7.244 3.230 1.00 83.12 167 ARG A CA 1
ATOM 1278 C C . ARG A 1 167 ? 13.236 6.260 3.545 1.00 83.12 167 ARG A C 1
ATOM 1280 O O . ARG A 1 167 ? 12.098 6.502 3.146 1.00 83.12 167 ARG A O 1
ATOM 1287 N N . CYS A 1 168 ? 13.512 5.170 4.257 1.00 86.06 168 CYS A N 1
ATOM 1288 C CA . CYS A 1 168 ? 12.504 4.176 4.631 1.00 86.06 168 CYS A CA 1
ATOM 1289 C C . CYS A 1 168 ? 11.829 4.474 5.979 1.00 86.06 168 CYS A C 1
ATOM 1291 O O . CYS A 1 168 ? 10.720 3.996 6.209 1.00 86.06 168 CYS A O 1
ATOM 1293 N N . GLU A 1 169 ? 12.456 5.259 6.854 1.00 86.12 169 GLU A N 1
ATOM 1294 C CA . GLU A 1 169 ? 11.934 5.555 8.188 1.00 86.12 169 GLU A CA 1
ATOM 1295 C C . GLU A 1 169 ? 10.898 6.704 8.213 1.00 86.12 169 GLU A C 1
ATOM 1297 O O . GLU A 1 169 ? 10.961 7.658 7.423 1.00 86.12 169 GLU A O 1
ATOM 1302 N N . PRO A 1 170 ? 9.909 6.656 9.127 1.00 89.19 170 PRO A N 1
ATOM 1303 C CA . PRO A 1 170 ? 9.637 5.591 10.098 1.00 89.19 170 PRO A CA 1
ATOM 1304 C C . PRO A 1 170 ? 8.918 4.386 9.466 1.00 89.19 170 PRO A C 1
ATOM 1306 O O . PRO A 1 170 ? 8.001 4.551 8.664 1.00 89.19 170 PRO A O 1
ATOM 1309 N N . VAL A 1 171 ? 9.276 3.163 9.873 1.00 93.81 171 VAL A N 1
ATOM 1310 C CA . VAL A 1 171 ? 8.645 1.931 9.371 1.00 93.81 171 VAL A CA 1
ATOM 1311 C C . VAL A 1 171 ? 8.431 0.902 10.476 1.00 93.81 171 VAL A C 1
ATOM 1313 O O . VAL A 1 171 ? 9.333 0.572 11.240 1.00 93.81 171 VAL A O 1
ATOM 1316 N N . THR A 1 172 ? 7.221 0.349 10.549 1.00 95.38 172 THR A N 1
ATOM 1317 C CA . THR A 1 172 ? 6.879 -0.745 11.462 1.00 95.38 172 THR A CA 1
ATOM 1318 C C . THR A 1 172 ? 6.072 -1.821 10.744 1.00 95.38 172 THR A C 1
ATOM 1320 O O . THR A 1 172 ? 5.329 -1.553 9.796 1.00 95.38 172 THR A O 1
ATOM 1323 N N . LEU A 1 173 ? 6.187 -3.073 11.200 1.00 96.25 173 LEU A N 1
ATOM 1324 C CA . LEU A 1 173 ? 5.443 -4.189 10.604 1.00 96.25 173 LEU A CA 1
ATOM 1325 C C . LEU A 1 173 ? 3.934 -4.037 10.779 1.00 96.25 173 LEU A C 1
ATOM 1327 O O . LEU A 1 173 ? 3.219 -4.163 9.782 1.00 96.25 173 LEU A O 1
ATOM 1331 N N . PRO A 1 174 ? 3.427 -3.700 11.978 1.00 96.31 174 PRO A N 1
ATOM 1332 C CA . PRO A 1 174 ? 2.008 -3.438 12.142 1.00 96.31 174 PRO A CA 1
ATOM 1333 C C . PRO A 1 174 ? 1.510 -2.271 11.280 1.00 96.31 174 PRO A C 1
ATOM 1335 O O . PRO A 1 174 ? 0.382 -2.340 10.798 1.00 96.31 174 PRO A O 1
ATOM 1338 N N . GLY A 1 175 ? 2.323 -1.232 11.058 1.00 97.12 175 GLY A N 1
ATOM 1339 C CA . GLY A 1 175 ? 1.956 -0.099 10.207 1.00 97.12 175 GLY A CA 1
ATOM 1340 C C . GLY A 1 175 ? 1.882 -0.464 8.727 1.00 97.12 175 GLY A C 1
ATOM 1341 O O . GLY A 1 175 ? 0.910 -0.138 8.049 1.00 97.12 175 GLY A O 1
ATOM 1342 N N . CYS A 1 176 ? 2.851 -1.235 8.230 1.00 97.94 176 CYS A N 1
ATOM 1343 C CA . CYS A 1 176 ? 2.827 -1.738 6.855 1.00 97.94 176 CYS A CA 1
ATOM 1344 C C . CYS A 1 176 ? 1.629 -2.665 6.606 1.00 97.94 176 CYS A C 1
ATOM 1346 O O . CYS A 1 176 ? 0.969 -2.545 5.577 1.00 97.94 176 CYS A O 1
ATOM 1348 N N . LEU A 1 177 ? 1.315 -3.569 7.541 1.00 97.75 177 LEU A N 1
ATOM 1349 C CA . LEU A 1 177 ? 0.135 -4.438 7.441 1.00 97.75 177 LEU A CA 1
ATOM 1350 C C . LEU A 1 177 ? -1.165 -3.627 7.456 1.00 97.75 177 LEU A C 1
ATOM 1352 O O . LEU A 1 177 ? -2.074 -3.910 6.671 1.00 97.75 177 LEU A O 1
ATOM 1356 N N . LEU A 1 178 ? -1.229 -2.583 8.286 1.00 97.75 178 LEU A N 1
ATOM 1357 C CA . LEU A 1 178 ? -2.362 -1.668 8.320 1.00 97.75 178 LEU A CA 1
ATOM 1358 C C . LEU A 1 178 ? -2.523 -0.952 6.975 1.00 97.75 178 LEU A C 1
ATOM 1360 O O . LEU A 1 178 ? -3.616 -0.976 6.417 1.00 97.75 178 LEU A O 1
ATOM 1364 N N . ALA A 1 179 ? -1.448 -0.391 6.413 1.00 97.88 179 ALA A N 1
ATOM 1365 C CA . ALA A 1 179 ? -1.476 0.271 5.107 1.00 97.88 179 ALA A CA 1
ATOM 1366 C C . ALA A 1 179 ? -1.989 -0.664 4.001 1.00 97.88 179 ALA A C 1
ATOM 1368 O O . ALA A 1 179 ? -2.890 -0.294 3.249 1.00 97.88 179 ALA A O 1
ATOM 1369 N N . GLN A 1 180 ? -1.477 -1.899 3.943 1.00 97.69 180 GLN A N 1
ATOM 1370 C CA . GLN A 1 180 ? -1.928 -2.916 2.985 1.00 97.69 180 GLN A CA 1
ATOM 1371 C C . GLN A 1 180 ? -3.431 -3.199 3.126 1.00 97.69 180 GLN A C 1
ATOM 1373 O O . GLN A 1 180 ? -4.151 -3.269 2.129 1.00 97.69 180 GLN A O 1
ATOM 1378 N N . LYS A 1 181 ? -3.940 -3.299 4.362 1.00 97.00 181 LYS A N 1
ATOM 1379 C CA . LYS A 1 181 ? -5.378 -3.468 4.611 1.00 97.00 181 LYS A CA 1
ATOM 1380 C C . LYS A 1 181 ? -6.191 -2.260 4.173 1.00 97.00 181 LYS A C 1
ATOM 1382 O O . LYS A 1 181 ? -7.198 -2.450 3.496 1.00 97.00 181 LYS A O 1
ATOM 1387 N N . LEU A 1 182 ? -5.744 -1.044 4.465 1.00 97.19 182 LEU A N 1
ATOM 1388 C CA . LEU A 1 182 ? -6.430 0.170 4.021 1.00 97.19 182 LEU A CA 1
ATOM 1389 C C . LEU A 1 182 ? -6.503 0.261 2.491 1.00 97.19 182 LEU A C 1
ATOM 1391 O O . LEU A 1 182 ? -7.544 0.635 1.957 1.00 97.19 182 LEU A O 1
ATOM 1395 N N . PHE A 1 183 ? -5.455 -0.149 1.768 1.00 97.44 183 PHE A N 1
ATOM 1396 C CA . PHE A 1 183 ? -5.497 -0.198 0.304 1.00 97.44 183 PHE A CA 1
ATOM 1397 C C . PHE A 1 183 ? -6.522 -1.201 -0.243 1.00 97.44 183 PHE A C 1
ATOM 1399 O O . PHE A 1 183 ? -7.042 -0.991 -1.336 1.00 97.44 183 PHE A O 1
ATOM 1406 N N . SER A 1 184 ? -6.881 -2.242 0.512 1.00 94.94 184 SER A N 1
ATOM 1407 C CA . SER A 1 184 ? -7.910 -3.211 0.105 1.00 94.94 184 SER A CA 1
ATOM 1408 C C . SER A 1 184 ? -9.356 -2.724 0.301 1.00 94.94 184 SER A C 1
ATOM 1410 O O . SER A 1 184 ? -10.295 -3.390 -0.138 1.00 94.94 184 SER A O 1
ATOM 1412 N N . TYR A 1 185 ? -9.571 -1.569 0.942 1.00 95.69 185 TYR A N 1
ATOM 1413 C CA . TYR A 1 185 ? -10.917 -1.068 1.233 1.00 95.69 185 TYR A CA 1
ATOM 1414 C C . TYR A 1 185 ? -11.647 -0.608 -0.030 1.00 95.69 185 TYR A C 1
ATOM 1416 O O . TYR A 1 185 ? -11.118 0.152 -0.844 1.00 95.69 185 TYR A O 1
ATOM 1424 N N . ARG A 1 186 ? -12.908 -1.032 -0.166 1.00 92.50 186 ARG A N 1
ATOM 1425 C CA . ARG A 1 186 ? -13.782 -0.696 -1.303 1.00 92.50 186 ARG A CA 1
ATOM 1426 C C . ARG A 1 186 ? -14.774 0.421 -0.977 1.00 92.50 186 ARG A C 1
ATOM 1428 O O . ARG A 1 186 ? -14.989 1.303 -1.808 1.00 92.50 186 ARG A O 1
ATOM 1435 N N . THR A 1 187 ? -15.326 0.431 0.239 1.00 92.94 187 THR A N 1
ATOM 1436 C CA . THR A 1 187 ? -16.342 1.410 0.665 1.00 92.94 187 THR A CA 1
ATOM 1437 C C . THR A 1 187 ? -15.716 2.714 1.144 1.00 92.94 187 THR A C 1
ATOM 1439 O O . THR A 1 187 ? -16.186 3.798 0.786 1.00 92.94 187 THR A O 1
ATOM 1442 N N . ALA A 1 188 ? -14.633 2.632 1.918 1.00 92.81 188 ALA A N 1
ATOM 1443 C CA . ALA A 1 188 ? -13.775 3.775 2.217 1.00 92.81 188 ALA A CA 1
ATOM 1444 C C . ALA A 1 188 ? -12.553 3.741 1.297 1.00 92.81 188 ALA A C 1
ATOM 1446 O O . ALA A 1 188 ? -11.478 3.295 1.691 1.00 92.81 188 ALA A O 1
ATOM 1447 N N . ARG A 1 189 ? -12.737 4.176 0.044 1.00 93.06 189 ARG A N 1
ATOM 1448 C CA . ARG A 1 189 ? -11.657 4.184 -0.954 1.00 93.06 189 ARG A CA 1
ATOM 1449 C C . ARG A 1 189 ? -10.415 4.896 -0.391 1.00 93.06 189 ARG A C 1
ATOM 1451 O O . ARG A 1 189 ? -10.564 6.015 0.112 1.00 93.06 189 ARG A O 1
ATOM 1458 N N . PRO A 1 190 ? -9.199 4.338 -0.546 1.00 94.12 190 PRO A N 1
ATOM 1459 C CA . PRO A 1 190 ? -7.956 4.845 0.043 1.00 94.12 190 PRO A CA 1
ATOM 1460 C C . PRO A 1 190 ? -7.418 6.080 -0.703 1.00 94.12 190 PRO A C 1
ATOM 1462 O O . PRO A 1 190 ? -6.235 6.184 -1.002 1.00 94.12 190 PRO A O 1
ATOM 1465 N N . THR A 1 191 ? -8.287 7.034 -1.040 1.00 93.62 191 THR A N 1
ATOM 1466 C CA . THR A 1 191 ? -7.978 8.174 -1.917 1.00 93.62 191 THR A CA 1
ATOM 1467 C C . THR A 1 191 ? -6.928 9.094 -1.301 1.00 93.62 191 THR A C 1
ATOM 1469 O O . THR A 1 191 ? -6.016 9.524 -2.000 1.00 93.62 191 THR A O 1
ATOM 1472 N N . LEU A 1 192 ? -7.059 9.391 -0.003 1.00 94.31 192 LEU A N 1
ATOM 1473 C CA . LEU A 1 192 ? -6.111 10.224 0.743 1.00 94.31 192 LEU A CA 1
ATOM 1474 C C . LEU A 1 192 ? -4.772 9.512 0.918 1.00 94.31 192 LEU A C 1
ATOM 1476 O O . LEU A 1 192 ? -3.736 10.069 0.581 1.00 94.31 192 LEU A O 1
ATOM 1480 N N . LEU A 1 193 ? -4.810 8.250 1.351 1.00 95.75 193 LEU A N 1
ATOM 1481 C CA . LEU A 1 193 ? -3.611 7.442 1.557 1.00 95.75 193 LEU A CA 1
ATOM 1482 C C . LEU A 1 193 ? -2.813 7.260 0.256 1.00 95.75 193 LEU A C 1
ATOM 1484 O O . LEU A 1 193 ? -1.599 7.421 0.243 1.00 95.75 193 LEU A O 1
ATOM 1488 N N . ALA A 1 194 ? -3.500 6.983 -0.854 1.00 96.19 194 ALA A N 1
ATOM 1489 C CA . ALA A 1 194 ? -2.874 6.864 -2.165 1.00 96.19 194 ALA A CA 1
ATOM 1490 C C . ALA A 1 194 ? -2.342 8.209 -2.684 1.00 96.19 194 ALA A C 1
ATOM 1492 O O . ALA A 1 194 ? -1.330 8.229 -3.376 1.00 96.19 194 ALA A O 1
ATOM 1493 N N . ALA A 1 195 ? -3.014 9.327 -2.382 1.00 94.75 195 ALA A N 1
ATOM 1494 C CA . ALA A 1 195 ? -2.507 10.654 -2.723 1.00 94.75 195 ALA A CA 1
ATOM 1495 C C . ALA A 1 195 ? -1.215 10.960 -1.957 1.00 94.75 195 ALA A C 1
ATOM 1497 O O . ALA A 1 195 ? -0.233 11.321 -2.585 1.00 94.75 195 ALA A O 1
ATOM 1498 N N . SER A 1 196 ? -1.203 10.713 -0.646 1.00 95.12 196 SER A N 1
ATOM 1499 C CA . SER A 1 196 ? -0.024 10.859 0.213 1.00 95.12 196 SER A CA 1
ATOM 1500 C C . SER A 1 196 ? 1.155 9.987 -0.233 1.00 95.12 196 SER A C 1
ATOM 1502 O O . SER A 1 196 ? 2.308 10.407 -0.218 1.00 95.12 196 SER A O 1
ATOM 1504 N N . LEU A 1 197 ? 0.879 8.771 -0.712 1.00 96.19 197 LEU A N 1
ATOM 1505 C CA . LEU A 1 197 ? 1.908 7.924 -1.312 1.00 96.19 197 LEU A CA 1
ATOM 1506 C C . LEU A 1 197 ? 2.518 8.557 -2.577 1.00 96.19 197 LEU A C 1
ATOM 1508 O O . LEU A 1 197 ? 3.722 8.472 -2.770 1.00 96.19 197 LEU A O 1
ATOM 1512 N N . CYS A 1 198 ? 1.713 9.214 -3.415 1.00 94.88 198 CYS A N 1
ATOM 1513 C CA . CYS A 1 198 ? 2.184 9.855 -4.650 1.00 94.88 198 CYS A CA 1
ATOM 1514 C C . CYS A 1 198 ? 2.865 11.215 -4.426 1.00 94.88 198 CYS A C 1
ATOM 1516 O O . CYS A 1 198 ? 3.392 11.783 -5.371 1.00 94.88 198 CYS A O 1
ATOM 1518 N N . THR A 1 199 ? 2.835 11.776 -3.215 1.00 93.44 199 THR A N 1
ATOM 1519 C CA . THR A 1 199 ? 3.583 13.007 -2.903 1.00 93.44 199 THR A CA 1
ATOM 1520 C C . THR A 1 199 ? 4.995 12.720 -2.405 1.00 93.44 199 THR A C 1
ATOM 1522 O O . THR A 1 199 ? 5.754 13.656 -2.197 1.00 93.44 199 THR A O 1
ATOM 1525 N N . GLN A 1 200 ? 5.337 11.454 -2.146 1.00 93.31 200 GLN A N 1
ATOM 1526 C CA . GLN A 1 200 ? 6.683 11.079 -1.717 1.00 93.31 200 GLN A CA 1
ATOM 1527 C C . GLN A 1 200 ? 7.673 11.256 -2.875 1.00 93.31 200 GLN A C 1
ATOM 1529 O O . GLN A 1 200 ? 7.334 10.992 -4.028 1.00 93.31 200 GLN A O 1
ATOM 1534 N N . SER A 1 201 ? 8.909 11.645 -2.568 1.00 92.12 201 SER A N 1
ATOM 1535 C CA . SER A 1 201 ? 9.972 11.795 -3.556 1.00 92.12 201 SER A CA 1
ATOM 1536 C C . SER A 1 201 ? 10.259 10.492 -4.301 1.00 92.12 201 SER A C 1
ATOM 1538 O O . SER A 1 201 ? 10.135 9.387 -3.757 1.00 92.12 201 SER A O 1
ATOM 1540 N N . SER A 1 202 ? 10.716 10.620 -5.550 1.00 92.56 202 SER A N 1
ATOM 1541 C CA . SER A 1 202 ? 11.087 9.473 -6.383 1.00 92.56 202 SER A CA 1
ATOM 1542 C C . SER A 1 202 ? 12.129 8.587 -5.700 1.00 92.56 202 SER A C 1
ATOM 1544 O O . SER A 1 202 ? 11.964 7.368 -5.651 1.00 92.56 202 SER A O 1
ATOM 1546 N N . ALA A 1 203 ? 13.142 9.198 -5.076 1.00 91.88 203 ALA A N 1
ATOM 1547 C CA . ALA A 1 203 ? 14.178 8.486 -4.334 1.00 91.88 203 ALA A CA 1
ATOM 1548 C C . ALA A 1 203 ? 13.602 7.680 -3.156 1.00 91.88 203 ALA A C 1
ATOM 1550 O O . ALA A 1 203 ? 14.038 6.554 -2.899 1.00 91.88 203 ALA A O 1
ATOM 1551 N N . ARG A 1 204 ? 12.594 8.215 -2.448 1.00 93.56 204 ARG A N 1
ATOM 1552 C CA . ARG A 1 204 ? 11.914 7.472 -1.381 1.00 93.56 204 ARG A CA 1
ATOM 1553 C C . ARG A 1 204 ? 11.105 6.307 -1.934 1.00 93.56 204 ARG A C 1
ATOM 1555 O O . ARG A 1 204 ? 11.225 5.200 -1.416 1.00 93.56 204 ARG A O 1
ATOM 1562 N N . LEU A 1 205 ? 10.309 6.522 -2.977 1.00 95.44 205 LEU A N 1
ATOM 1563 C CA . LEU A 1 205 ? 9.482 5.464 -3.567 1.00 95.44 205 LEU A CA 1
ATOM 1564 C C . LEU A 1 205 ? 10.330 4.315 -4.135 1.00 95.44 205 LEU A C 1
ATOM 1566 O O . LEU A 1 205 ? 9.986 3.146 -3.952 1.00 95.44 205 LEU A O 1
ATOM 1570 N N . GLN A 1 206 ? 11.479 4.627 -4.733 1.00 94.31 206 GLN A N 1
ATOM 1571 C CA . GLN A 1 206 ? 12.462 3.629 -5.156 1.00 94.31 206 GLN A CA 1
ATOM 1572 C C . GLN A 1 206 ? 13.075 2.878 -3.961 1.00 94.31 206 GLN A C 1
ATOM 1574 O O . GLN A 1 206 ? 13.188 1.651 -3.994 1.00 94.31 206 GLN A O 1
ATOM 1579 N N . ALA A 1 207 ? 13.424 3.574 -2.871 1.00 94.62 207 ALA A N 1
ATOM 1580 C CA . ALA A 1 207 ? 13.899 2.920 -1.649 1.00 94.62 207 ALA A CA 1
ATOM 1581 C C . ALA A 1 207 ? 12.827 1.989 -1.051 1.00 94.62 207 ALA A C 1
ATOM 1583 O O . ALA A 1 207 ? 13.132 0.865 -0.649 1.00 94.62 207 ALA A O 1
ATOM 1584 N N . TRP A 1 208 ? 11.560 2.413 -1.064 1.00 96.88 208 TRP A N 1
ATOM 1585 C CA . TRP A 1 208 ? 10.424 1.621 -0.593 1.00 96.88 208 TRP A CA 1
ATOM 1586 C C . TRP A 1 208 ? 10.228 0.356 -1.423 1.00 96.88 208 TRP A C 1
ATOM 1588 O O . TRP A 1 208 ? 9.961 -0.701 -0.852 1.00 96.88 208 TRP A O 1
ATOM 1598 N N . ALA A 1 209 ? 10.420 0.431 -2.743 1.00 96.81 209 ALA A N 1
ATOM 1599 C CA . ALA A 1 209 ? 10.326 -0.727 -3.629 1.00 96.81 209 ALA A CA 1
ATOM 1600 C C . ALA A 1 209 ? 11.330 -1.832 -3.276 1.00 96.81 209 ALA A C 1
ATOM 1602 O O . ALA A 1 209 ? 11.022 -3.010 -3.446 1.00 96.81 209 ALA A O 1
ATOM 1603 N N . LYS A 1 210 ? 12.487 -1.459 -2.720 1.00 95.38 210 LYS A N 1
ATOM 1604 C CA . LYS A 1 210 ? 13.552 -2.380 -2.300 1.00 95.38 210 LYS A CA 1
ATOM 1605 C C . LYS A 1 210 ? 13.490 -2.768 -0.818 1.00 95.38 210 LYS A C 1
ATOM 1607 O O . LYS A 1 210 ? 14.297 -3.559 -0.340 1.00 95.38 210 LYS A O 1
ATOM 1612 N N . HIS A 1 211 ? 12.552 -2.216 -0.051 1.00 96.12 211 HIS A N 1
ATOM 1613 C CA . HIS A 1 211 ? 12.444 -2.497 1.378 1.00 96.12 211 HIS A CA 1
ATOM 1614 C C . HIS A 1 211 ? 11.552 -3.730 1.629 1.00 96.12 211 HIS A C 1
ATOM 1616 O O . HIS A 1 211 ? 10.453 -3.798 1.069 1.00 96.12 211 HIS A O 1
ATOM 1622 N N . PRO A 1 212 ? 11.921 -4.672 2.526 1.00 95.62 212 PRO A N 1
ATOM 1623 C CA . PRO A 1 212 ? 11.180 -5.920 2.772 1.00 95.62 212 PRO A CA 1
ATOM 1624 C C . PRO A 1 212 ? 9.692 -5.747 3.096 1.00 95.62 212 PRO A C 1
ATOM 1626 O O . PRO A 1 212 ? 8.883 -6.636 2.833 1.00 95.62 212 PRO A O 1
ATOM 1629 N N . MET A 1 213 ? 9.332 -4.614 3.697 1.00 96.38 213 MET A N 1
ATOM 1630 C CA . MET A 1 213 ? 7.982 -4.366 4.208 1.00 96.38 213 MET A CA 1
ATOM 1631 C C . MET A 1 213 ? 7.228 -3.304 3.407 1.00 96.38 213 MET A C 1
ATOM 1633 O O . MET A 1 213 ? 6.015 -3.418 3.247 1.00 96.38 213 MET A O 1
ATOM 1637 N N . LEU A 1 214 ? 7.932 -2.290 2.890 1.00 97.62 214 LEU A N 1
ATOM 1638 C CA . LEU A 1 214 ? 7.307 -1.170 2.174 1.00 97.62 214 LEU A CA 1
ATOM 1639 C C . LEU A 1 214 ? 7.033 -1.544 0.714 1.00 97.62 214 LEU A C 1
ATOM 1641 O O . LEU A 1 214 ? 6.032 -1.100 0.157 1.00 97.62 214 LEU A O 1
ATOM 1645 N N . SER A 1 215 ? 7.821 -2.461 0.143 1.00 97.12 215 SER A N 1
ATOM 1646 C CA . SER A 1 215 ? 7.527 -3.099 -1.147 1.00 97.12 215 SER A CA 1
ATOM 1647 C C . SER A 1 215 ? 6.117 -3.689 -1.168 1.00 97.12 215 SER A C 1
ATOM 1649 O O . SER A 1 215 ? 5.355 -3.442 -2.095 1.00 97.12 215 SER A O 1
ATOM 1651 N N . ARG A 1 216 ? 5.700 -4.356 -0.083 1.00 98.12 216 ARG A N 1
ATOM 1652 C CA . ARG A 1 216 ? 4.344 -4.913 0.065 1.00 98.12 216 ARG A CA 1
ATOM 1653 C C . ARG A 1 216 ? 3.248 -3.853 0.127 1.00 98.12 216 ARG A C 1
ATOM 1655 O O . ARG A 1 216 ? 2.123 -4.105 -0.309 1.00 98.12 216 ARG A O 1
ATOM 1662 N N . VAL A 1 217 ? 3.559 -2.671 0.657 1.00 98.19 217 VAL A N 1
ATOM 1663 C CA . VAL A 1 217 ? 2.643 -1.522 0.651 1.00 98.19 217 VAL A CA 1
ATOM 1664 C C . VAL A 1 217 ? 2.468 -1.005 -0.778 1.00 98.19 217 VAL A C 1
ATOM 1666 O O . VAL A 1 217 ? 1.330 -0.809 -1.205 1.00 98.19 217 VAL A O 1
ATOM 1669 N N . LEU A 1 218 ? 3.561 -0.870 -1.539 1.00 97.94 218 LEU A N 1
ATOM 1670 C CA . LEU A 1 218 ? 3.517 -0.494 -2.957 1.00 97.94 218 LEU A CA 1
ATOM 1671 C C . LEU A 1 218 ? 2.760 -1.527 -3.800 1.00 97.94 218 LEU A C 1
ATOM 1673 O O . LEU A 1 218 ? 1.869 -1.148 -4.556 1.00 97.94 218 LEU A O 1
ATOM 1677 N N . GLU A 1 219 ? 3.039 -2.822 -3.623 1.00 98.06 219 GLU A N 1
ATOM 1678 C CA . GLU A 1 219 ? 2.300 -3.911 -4.279 1.00 98.06 219 GLU A CA 1
ATOM 1679 C C . GLU A 1 219 ? 0.792 -3.790 -4.007 1.00 98.06 219 GLU A C 1
ATOM 1681 O O . GLU A 1 219 ? -0.016 -3.839 -4.932 1.00 98.06 219 GLU A O 1
ATOM 1686 N N . SER A 1 220 ? 0.404 -3.560 -2.749 1.00 97.81 220 SER A N 1
ATOM 1687 C CA . SER A 1 220 ? -1.007 -3.419 -2.369 1.00 97.81 220 SER A CA 1
ATOM 1688 C C . SER A 1 220 ? -1.666 -2.183 -2.982 1.00 97.81 220 SER A C 1
ATOM 1690 O O . SER A 1 220 ? -2.827 -2.246 -3.379 1.00 97.81 220 SER A O 1
ATOM 1692 N N . ALA A 1 221 ? -0.944 -1.066 -3.094 1.00 97.81 221 ALA A N 1
ATOM 1693 C CA . ALA A 1 221 ? -1.447 0.138 -3.750 1.00 97.81 221 ALA A CA 1
ATOM 1694 C C . ALA A 1 221 ? -1.627 -0.066 -5.267 1.00 97.81 221 ALA A C 1
ATOM 1696 O O . ALA A 1 221 ? -2.649 0.336 -5.827 1.00 97.81 221 ALA A O 1
ATOM 1697 N N . LEU A 1 222 ? -0.669 -0.728 -5.924 1.00 97.19 222 LEU A N 1
ATOM 1698 C CA . LEU A 1 222 ? -0.702 -1.028 -7.359 1.00 97.19 222 LEU A CA 1
ATOM 1699 C C . LEU A 1 222 ? -1.826 -2.012 -7.716 1.00 97.19 222 LEU A C 1
ATOM 1701 O O . LEU A 1 222 ? -2.566 -1.795 -8.679 1.00 97.19 222 LEU A O 1
ATOM 1705 N N . LEU A 1 223 ? -1.998 -3.063 -6.913 1.00 96.62 223 LEU A N 1
ATOM 1706 C CA . LEU A 1 223 ? -2.999 -4.110 -7.137 1.00 96.62 223 LEU A CA 1
ATOM 1707 C C . LEU A 1 223 ? -4.404 -3.735 -6.642 1.00 96.62 223 LEU A C 1
ATOM 1709 O O . LEU A 1 223 ? -5.362 -4.432 -6.954 1.00 96.62 223 LEU A O 1
ATOM 1713 N N . SER A 1 224 ? -4.563 -2.642 -5.891 1.00 96.12 224 SER A N 1
ATOM 1714 C CA . SER A 1 224 ? -5.871 -2.224 -5.377 1.00 96.12 224 SER A CA 1
ATOM 1715 C C . SER A 1 224 ? -6.801 -1.717 -6.482 1.00 96.12 224 SER A C 1
ATOM 1717 O O . SER A 1 224 ? -6.471 -0.770 -7.198 1.00 96.12 224 SER A O 1
ATOM 1719 N N . ASP A 1 225 ? -8.012 -2.272 -6.565 1.00 93.06 225 ASP A N 1
ATOM 1720 C CA . ASP A 1 225 ? -9.084 -1.790 -7.456 1.00 93.06 225 ASP A CA 1
ATOM 1721 C C . ASP A 1 225 ? -9.581 -0.382 -7.079 1.00 93.06 225 ASP A C 1
ATOM 1723 O O . ASP A 1 225 ? -10.125 0.3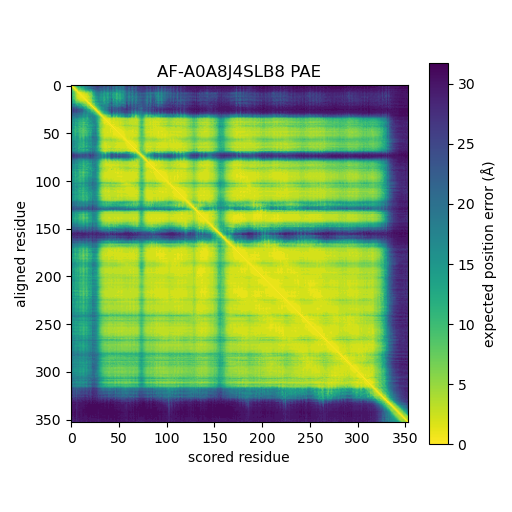52 -7.903 1.00 93.06 225 ASP A O 1
ATOM 1727 N N . SER A 1 226 ? -9.413 0.005 -5.812 1.00 93.69 226 SER A N 1
ATOM 1728 C CA . SER A 1 226 ? -9.916 1.272 -5.275 1.00 93.69 226 SER A CA 1
ATOM 1729 C C . SER A 1 226 ? -8.954 2.442 -5.491 1.00 93.69 226 SER A C 1
ATOM 1731 O O . SER A 1 226 ? -9.343 3.600 -5.306 1.00 93.69 226 SER A O 1
ATOM 1733 N N . VAL A 1 227 ? -7.698 2.162 -5.849 1.00 96.00 227 VAL A N 1
ATOM 1734 C CA . VAL A 1 227 ? -6.707 3.185 -6.191 1.00 96.00 227 VAL A CA 1
ATOM 1735 C C . VAL A 1 227 ? -6.919 3.620 -7.638 1.00 96.00 227 VAL A C 1
ATOM 1737 O O . VAL A 1 227 ? -6.936 2.813 -8.561 1.00 96.00 227 VAL A O 1
ATOM 1740 N N . SER A 1 228 ? -7.069 4.928 -7.844 1.00 94.75 228 SER A N 1
ATOM 1741 C CA . SER A 1 228 ? -7.275 5.508 -9.173 1.00 94.75 228 SER A CA 1
ATOM 1742 C C . SER A 1 228 ? -6.115 5.211 -10.120 1.00 94.75 228 SER A C 1
ATOM 1744 O O . SER A 1 228 ? -4.957 5.388 -9.737 1.00 94.75 228 SER A O 1
ATOM 1746 N N . ILE A 1 229 ? -6.440 4.933 -11.380 1.00 94.94 229 ILE A N 1
ATOM 1747 C CA . ILE A 1 229 ? -5.490 4.726 -12.481 1.00 94.94 229 ILE A CA 1
ATOM 1748 C C . ILE A 1 229 ? -4.400 5.804 -12.515 1.00 94.94 229 ILE A C 1
ATOM 1750 O O . ILE A 1 229 ? -3.230 5.457 -12.491 1.00 94.94 229 ILE A O 1
ATOM 1754 N N . SER A 1 230 ? -4.760 7.094 -12.462 1.00 94.44 230 SER A N 1
ATOM 1755 C CA . SER A 1 230 ? -3.789 8.206 -12.501 1.00 94.44 230 SER A CA 1
ATOM 1756 C C . SER A 1 230 ? -2.680 8.092 -11.442 1.00 94.44 230 SER A C 1
ATOM 1758 O O . SER A 1 230 ? -1.522 8.379 -11.730 1.00 94.44 230 SER A O 1
ATOM 1760 N N . ARG A 1 231 ? -3.003 7.606 -10.238 1.00 94.94 231 ARG A N 1
ATOM 1761 C CA . ARG A 1 231 ? -2.013 7.389 -9.170 1.00 94.94 231 ARG A CA 1
ATOM 1762 C C . ARG A 1 231 ? -1.127 6.183 -9.453 1.00 94.94 231 ARG A C 1
ATOM 1764 O O . ARG A 1 231 ? 0.069 6.232 -9.205 1.00 94.94 231 ARG A O 1
ATOM 1771 N N . LYS A 1 232 ? -1.701 5.108 -9.998 1.00 96.25 232 LYS A N 1
ATOM 1772 C CA . LYS A 1 232 ? -0.919 3.939 -10.411 1.00 96.25 232 LYS A CA 1
ATOM 1773 C C . LYS A 1 232 ? 0.028 4.289 -11.568 1.00 96.25 232 LYS A C 1
ATOM 1775 O O . LYS A 1 232 ? 1.162 3.833 -11.557 1.00 96.25 232 LYS A O 1
ATOM 1780 N N . SER A 1 233 ? -0.410 5.123 -12.515 1.00 95.06 233 SER A N 1
ATOM 1781 C CA . SER A 1 233 ? 0.430 5.649 -13.600 1.00 95.06 233 SER A CA 1
ATOM 1782 C C . SER A 1 233 ? 1.570 6.519 -13.066 1.00 95.06 233 SER A C 1
ATOM 1784 O O . SER A 1 233 ? 2.704 6.340 -13.480 1.00 95.06 233 SER A O 1
ATOM 1786 N N . HIS A 1 234 ? 1.313 7.374 -12.071 1.00 94.81 234 HIS A N 1
ATOM 1787 C CA . HIS A 1 234 ? 2.385 8.126 -11.414 1.00 94.81 234 HIS A CA 1
ATOM 1788 C C . HIS A 1 234 ? 3.433 7.203 -10.761 1.00 94.81 234 HIS A C 1
ATOM 1790 O O . HIS A 1 234 ? 4.631 7.394 -10.952 1.00 94.81 234 HIS A O 1
ATOM 1796 N N . LEU A 1 235 ? 2.995 6.165 -10.036 1.00 95.56 235 LEU A N 1
ATOM 1797 C CA . LEU A 1 235 ? 3.911 5.177 -9.450 1.00 95.56 235 LEU A CA 1
ATOM 1798 C C . LEU A 1 235 ? 4.705 4.411 -10.517 1.00 95.56 235 LEU A C 1
ATOM 1800 O O . LEU A 1 235 ? 5.879 4.125 -10.299 1.00 95.56 235 LEU A O 1
ATOM 1804 N N . LEU A 1 236 ? 4.081 4.091 -11.656 1.00 95.12 236 LEU A N 1
ATOM 1805 C CA . LEU A 1 236 ? 4.768 3.514 -12.811 1.00 95.12 236 LEU A CA 1
ATOM 1806 C C . LEU A 1 236 ? 5.904 4.429 -13.258 1.00 95.12 236 LEU A C 1
ATOM 1808 O O . LEU A 1 236 ? 7.044 3.984 -13.263 1.00 95.12 236 LEU A O 1
ATOM 1812 N N . ASP A 1 237 ? 5.610 5.693 -13.559 1.00 94.25 237 ASP A N 1
ATOM 1813 C CA . ASP A 1 237 ? 6.596 6.629 -14.101 1.00 94.25 237 ASP A CA 1
ATOM 1814 C C . ASP A 1 237 ? 7.790 6.831 -13.147 1.00 94.25 237 ASP A C 1
ATOM 1816 O O . ASP A 1 237 ? 8.938 6.833 -13.591 1.00 94.25 237 ASP A O 1
ATOM 1820 N N . VAL A 1 238 ? 7.542 6.906 -11.833 1.00 93.88 238 VAL A N 1
ATOM 1821 C CA . VAL A 1 238 ? 8.596 7.017 -10.807 1.00 93.88 238 VAL A CA 1
ATOM 1822 C C . VAL A 1 238 ? 9.475 5.763 -10.740 1.00 93.88 238 VAL A C 1
ATOM 1824 O O . VAL A 1 238 ? 10.705 5.857 -10.731 1.00 93.88 238 VAL A O 1
ATOM 1827 N N . LEU A 1 239 ? 8.866 4.573 -10.692 1.00 92.94 239 LEU A N 1
ATOM 1828 C CA . LEU A 1 239 ? 9.603 3.306 -10.612 1.00 92.94 239 LEU A CA 1
ATOM 1829 C C . LEU A 1 239 ? 10.343 2.982 -11.919 1.00 92.94 239 LEU A C 1
ATOM 1831 O O . LEU A 1 239 ? 11.321 2.239 -11.912 1.00 92.94 239 LEU A O 1
ATOM 1835 N N . GLU A 1 240 ? 9.899 3.555 -13.038 1.00 91.56 240 GLU A N 1
ATOM 1836 C CA . GLU A 1 240 ? 10.507 3.384 -14.355 1.00 91.56 240 GLU A CA 1
ATOM 1837 C C . GLU A 1 240 ? 11.820 4.169 -14.533 1.00 91.56 240 GLU A C 1
ATOM 1839 O O . GLU A 1 240 ? 12.535 3.922 -15.510 1.00 91.56 240 GLU A O 1
ATOM 1844 N N . MET A 1 241 ? 12.137 5.115 -13.636 1.00 90.25 241 MET A N 1
ATOM 1845 C CA . MET A 1 241 ? 13.359 5.928 -13.711 1.00 90.25 241 MET A CA 1
ATOM 1846 C C . MET A 1 241 ? 14.626 5.091 -13.476 1.00 90.25 241 MET A C 1
ATOM 1848 O O . MET A 1 241 ? 15.521 5.128 -14.312 1.00 90.25 241 MET A O 1
ATOM 1852 N N . ASP A 1 242 ? 14.656 4.263 -12.423 1.00 88.31 242 ASP A N 1
A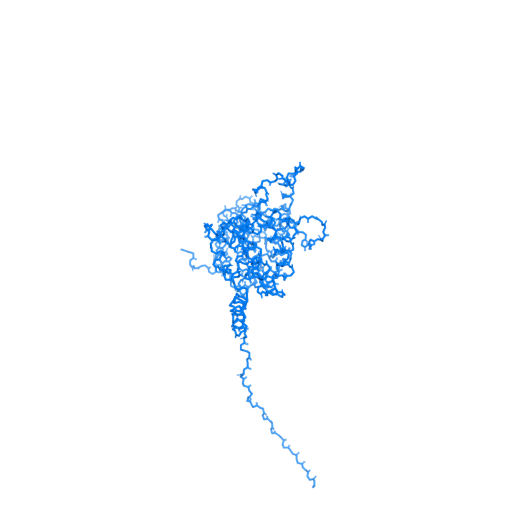TOM 1853 C CA . ASP A 1 242 ? 15.773 3.352 -12.097 1.00 88.31 242 ASP A CA 1
ATOM 1854 C C . ASP A 1 242 ? 15.327 1.886 -12.110 1.00 88.31 242 ASP A C 1
ATOM 1856 O O . ASP A 1 242 ? 15.610 1.087 -11.212 1.00 88.31 242 ASP A O 1
ATOM 1860 N N . LEU A 1 243 ? 14.601 1.514 -13.164 1.00 91.19 243 LEU A N 1
ATOM 1861 C CA . LEU A 1 243 ? 13.965 0.203 -13.277 1.00 91.19 243 LEU A CA 1
ATOM 1862 C C . LEU A 1 243 ? 14.960 -0.962 -13.114 1.00 91.19 243 LEU A C 1
ATOM 1864 O O . LEU A 1 243 ? 14.627 -1.979 -12.511 1.00 91.19 243 LEU A O 1
ATOM 1868 N N . MET A 1 244 ? 16.192 -0.818 -13.610 1.00 92.56 244 MET A N 1
ATOM 1869 C CA . MET A 1 244 ? 17.226 -1.856 -13.500 1.00 92.56 244 MET A CA 1
ATOM 1870 C C . MET A 1 244 ? 17.662 -2.129 -12.059 1.00 92.56 244 MET A C 1
ATOM 1872 O O . MET A 1 244 ? 17.881 -3.288 -11.702 1.00 92.56 244 MET A O 1
ATOM 1876 N N . ASP A 1 245 ? 17.777 -1.086 -11.238 1.00 91.56 245 ASP A N 1
ATOM 1877 C CA . ASP A 1 245 ? 18.147 -1.213 -9.827 1.00 91.56 245 ASP A CA 1
ATOM 1878 C C . ASP A 1 245 ? 17.018 -1.886 -9.033 1.00 91.56 245 ASP A C 1
ATOM 1880 O O . ASP A 1 245 ? 17.244 -2.840 -8.289 1.00 91.56 245 ASP A O 1
ATOM 1884 N N . VAL A 1 246 ? 15.770 -1.486 -9.296 1.00 92.69 246 VAL A N 1
ATOM 1885 C CA . VAL A 1 246 ? 14.581 -2.098 -8.685 1.00 92.69 246 VAL A CA 1
ATOM 1886 C C . VAL A 1 246 ? 14.455 -3.579 -9.064 1.00 92.69 246 VAL A C 1
ATOM 1888 O O . VAL A 1 246 ? 14.195 -4.421 -8.209 1.00 92.69 246 VAL A O 1
ATOM 1891 N N . VAL A 1 247 ? 14.671 -3.940 -10.330 1.00 93.81 247 VAL A N 1
ATOM 1892 C CA . VAL A 1 247 ? 14.529 -5.328 -10.811 1.00 93.81 247 VAL A CA 1
ATOM 1893 C C . VAL A 1 247 ? 15.587 -6.271 -10.251 1.00 93.81 247 VAL A C 1
ATOM 1895 O O . VAL A 1 247 ? 15.325 -7.463 -10.069 1.00 93.81 247 VAL A O 1
ATOM 1898 N N . ARG A 1 248 ? 16.789 -5.760 -9.990 1.00 92.50 248 ARG A N 1
ATOM 1899 C CA . ARG A 1 248 ? 17.867 -6.547 -9.389 1.00 92.50 248 ARG A CA 1
ATOM 1900 C C . ARG A 1 248 ? 17.673 -6.761 -7.898 1.00 92.50 248 ARG A C 1
ATOM 1902 O O . ARG A 1 248 ? 18.321 -7.635 -7.338 1.00 92.50 248 ARG A O 1
ATOM 1909 N N . ASP A 1 249 ? 16.764 -6.043 -7.261 1.00 94.50 249 ASP A N 1
ATOM 1910 C CA . ASP A 1 249 ? 16.465 -6.257 -5.857 1.00 94.50 249 ASP A CA 1
ATOM 1911 C C . ASP A 1 249 ? 15.502 -7.441 -5.622 1.00 94.50 249 ASP A C 1
ATOM 1913 O O . ASP A 1 249 ? 14.592 -7.739 -6.410 1.00 94.50 249 ASP A O 1
ATOM 1917 N N . ARG A 1 250 ? 15.683 -8.120 -4.482 1.00 94.12 250 ARG A N 1
ATOM 1918 C CA . ARG A 1 250 ? 14.845 -9.253 -4.061 1.00 94.12 250 ARG A CA 1
ATOM 1919 C C . ARG A 1 250 ? 13.369 -8.873 -3.934 1.00 94.12 250 ARG A C 1
ATOM 1921 O O . ARG A 1 250 ? 12.505 -9.685 -4.264 1.00 94.12 250 ARG A O 1
ATOM 1928 N N . TYR A 1 251 ? 13.085 -7.688 -3.409 1.00 95.56 251 TYR A N 1
ATOM 1929 C CA . TYR A 1 251 ? 11.736 -7.179 -3.187 1.00 95.56 251 TYR A CA 1
ATOM 1930 C C . TYR A 1 251 ? 11.271 -6.340 -4.376 1.00 95.56 251 TYR A C 1
ATOM 1932 O O . TYR A 1 251 ? 10.137 -6.497 -4.825 1.00 95.56 251 TYR A O 1
ATOM 1940 N N . GLY A 1 252 ? 12.166 -5.542 -4.959 1.00 95.06 252 GLY A N 1
ATOM 1941 C CA . GLY A 1 252 ? 11.853 -4.713 -6.121 1.00 95.06 252 GLY A CA 1
ATOM 1942 C C . GLY A 1 252 ? 11.404 -5.523 -7.345 1.00 95.06 252 GLY A C 1
ATOM 1943 O O . GLY A 1 252 ? 10.449 -5.135 -8.018 1.00 95.06 252 GLY A O 1
ATOM 1944 N N . SER A 1 253 ? 11.967 -6.716 -7.574 1.00 94.19 253 SER A N 1
ATOM 1945 C CA . SER A 1 253 ? 11.482 -7.644 -8.614 1.00 94.19 253 SER A CA 1
ATOM 1946 C C . SER A 1 253 ? 10.007 -8.050 -8.441 1.00 94.19 253 SER A C 1
ATOM 1948 O O . SER A 1 253 ? 9.298 -8.237 -9.434 1.00 94.19 253 SER A O 1
ATOM 1950 N N . ARG A 1 254 ? 9.505 -8.136 -7.199 1.00 94.94 254 ARG A N 1
ATOM 1951 C CA . ARG A 1 254 ? 8.084 -8.403 -6.896 1.00 94.94 254 ARG A CA 1
ATOM 1952 C C . ARG A 1 254 ? 7.211 -7.171 -7.081 1.00 94.94 254 ARG A C 1
ATOM 1954 O O . ARG A 1 254 ? 6.100 -7.289 -7.595 1.00 94.94 254 ARG A O 1
ATOM 1961 N N . VAL A 1 255 ? 7.732 -5.991 -6.752 1.00 96.62 255 VAL A N 1
ATOM 1962 C CA . VAL A 1 255 ? 7.057 -4.719 -7.046 1.00 96.62 255 VAL A CA 1
ATOM 1963 C C . VAL A 1 255 ? 6.880 -4.545 -8.553 1.00 96.62 255 VAL A C 1
ATOM 1965 O O . VAL A 1 255 ? 5.789 -4.182 -8.985 1.00 96.62 255 VAL A O 1
ATOM 1968 N N . LEU A 1 256 ? 7.886 -4.887 -9.370 1.00 95.25 256 LEU A N 1
ATOM 1969 C CA . LEU A 1 256 ? 7.734 -4.882 -10.828 1.00 95.25 256 LEU A CA 1
ATOM 1970 C C . LEU A 1 256 ? 6.662 -5.873 -11.296 1.00 95.25 256 LEU A C 1
ATOM 1972 O O . LEU A 1 256 ? 5.886 -5.566 -12.194 1.00 95.25 256 LEU A O 1
ATOM 1976 N N . GLU A 1 257 ? 6.591 -7.064 -10.709 1.00 94.44 257 GLU A N 1
ATOM 1977 C CA . GLU A 1 257 ? 5.542 -8.032 -11.036 1.00 94.44 257 GLU A CA 1
ATOM 1978 C C . GLU A 1 257 ? 4.133 -7.494 -10.716 1.00 94.44 257 GLU A C 1
ATOM 1980 O O . GLU A 1 257 ? 3.209 -7.656 -11.524 1.00 94.44 257 GLU A O 1
ATOM 1985 N N . ALA A 1 258 ? 3.967 -6.816 -9.579 1.00 95.50 258 ALA A N 1
ATOM 1986 C CA . ALA A 1 258 ? 2.720 -6.140 -9.235 1.00 95.50 258 ALA A CA 1
ATOM 1987 C C . ALA A 1 258 ? 2.420 -4.978 -10.192 1.00 95.50 258 ALA A C 1
ATOM 1989 O O . ALA A 1 258 ? 1.282 -4.827 -10.629 1.00 95.50 258 ALA A O 1
ATOM 1990 N N . LEU A 1 259 ? 3.437 -4.204 -10.575 1.00 94.94 259 LEU A N 1
ATOM 1991 C CA . LEU A 1 259 ? 3.328 -3.113 -11.541 1.00 94.94 259 LEU A CA 1
ATOM 1992 C C . LEU A 1 259 ? 2.895 -3.620 -12.919 1.00 94.94 259 LEU A C 1
ATOM 1994 O O . LEU A 1 259 ? 1.941 -3.104 -13.492 1.00 94.94 259 LEU A O 1
ATOM 1998 N N . TRP A 1 260 ? 3.532 -4.684 -13.407 1.00 93.62 260 TRP A N 1
ATOM 1999 C CA . TRP A 1 260 ? 3.188 -5.358 -14.657 1.00 93.62 260 TRP A CA 1
ATOM 2000 C C . TRP A 1 260 ? 1.728 -5.813 -14.686 1.00 93.62 260 TRP A C 1
ATOM 2002 O O . TRP A 1 260 ? 1.061 -5.688 -15.708 1.00 93.62 260 TRP A O 1
ATOM 2012 N N . THR A 1 261 ? 1.234 -6.313 -13.552 1.00 93.12 261 THR A N 1
ATOM 2013 C CA . THR A 1 261 ? -0.166 -6.724 -13.386 1.00 93.12 261 THR A CA 1
ATOM 2014 C C . THR A 1 261 ? -1.095 -5.510 -13.299 1.00 93.12 261 THR A C 1
ATOM 2016 O O . THR A 1 261 ? -2.179 -5.510 -13.866 1.00 93.12 261 THR A O 1
ATOM 2019 N N . ALA A 1 262 ? -0.682 -4.437 -12.622 1.00 93.38 262 ALA A N 1
ATOM 2020 C CA . ALA A 1 262 ? -1.476 -3.220 -12.491 1.00 93.38 262 ALA A CA 1
ATOM 2021 C C . ALA A 1 262 ? -1.680 -2.502 -13.835 1.00 93.38 262 ALA A C 1
ATOM 2023 O O . ALA A 1 262 ? -2.757 -1.939 -14.058 1.00 93.38 262 ALA A O 1
ATOM 2024 N N . VAL A 1 263 ? -0.687 -2.558 -14.732 1.00 93.50 263 VAL A N 1
ATOM 2025 C CA . VAL A 1 263 ? -0.762 -2.000 -16.095 1.00 93.50 263 VAL A CA 1
ATOM 2026 C C . VAL A 1 263 ? -1.948 -2.566 -16.877 1.00 93.50 263 VAL A C 1
ATOM 2028 O O . VAL A 1 263 ? -2.544 -1.840 -17.662 1.00 93.50 263 VAL A O 1
ATOM 2031 N N . ASP A 1 264 ? -2.376 -3.799 -16.600 1.00 90.06 264 ASP A N 1
ATOM 2032 C CA . ASP A 1 264 ? -3.544 -4.430 -17.236 1.00 90.06 264 ASP A CA 1
ATOM 2033 C C . ASP A 1 264 ? -4.829 -3.605 -17.080 1.00 90.06 264 ASP A C 1
ATOM 2035 O O . ASP A 1 264 ? -5.706 -3.634 -17.943 1.00 90.06 264 ASP A O 1
ATOM 2039 N N . SER A 1 265 ? -4.936 -2.873 -15.969 1.00 87.75 265 SER A N 1
ATOM 2040 C CA . SER A 1 265 ? -6.082 -2.021 -15.635 1.00 87.75 265 SER A CA 1
ATOM 2041 C C . SER A 1 265 ? -5.934 -0.564 -16.092 1.00 87.75 265 SER A C 1
ATOM 2043 O O . SER A 1 265 ? -6.843 0.238 -15.874 1.00 87.75 265 SER A O 1
ATOM 2045 N N . MET A 1 266 ? -4.796 -0.196 -16.689 1.00 91.38 266 MET A N 1
ATOM 2046 C CA . MET A 1 266 ? -4.501 1.168 -17.131 1.00 91.38 266 MET A CA 1
ATOM 2047 C C . MET A 1 266 ? -4.920 1.409 -18.594 1.00 91.38 266 MET A C 1
ATOM 2049 O O . MET A 1 266 ? -5.096 0.455 -19.353 1.00 91.38 266 MET A O 1
ATOM 2053 N N . PRO A 1 267 ? -5.070 2.680 -19.017 1.00 89.06 267 PRO A N 1
ATOM 2054 C CA . PRO A 1 267 ? -5.210 3.048 -20.418 1.00 89.06 267 PRO A CA 1
ATOM 2055 C C . PRO A 1 267 ? -4.008 2.558 -21.223 1.00 89.06 267 PRO A C 1
ATOM 2057 O O . PRO A 1 267 ? -2.876 2.654 -20.758 1.00 89.06 267 PRO A O 1
ATOM 2060 N N . GLU A 1 268 ? -4.268 2.053 -22.428 1.00 90.00 268 GLU A N 1
ATOM 2061 C CA . GLU A 1 268 ? -3.230 1.595 -23.364 1.00 90.00 268 GLU A CA 1
ATOM 2062 C C . GLU A 1 268 ? -2.235 0.585 -22.745 1.00 90.00 268 GLU A C 1
ATOM 2064 O O . GLU A 1 268 ? -1.016 0.776 -22.808 1.00 90.00 268 GLU A O 1
ATOM 2069 N N . PRO A 1 269 ? -2.728 -0.534 -22.173 1.00 90.12 269 PRO A N 1
ATOM 2070 C CA . PRO A 1 269 ? -1.888 -1.497 -21.457 1.00 90.12 269 PRO A CA 1
ATOM 2071 C C . PRO A 1 269 ? -0.797 -2.092 -22.356 1.00 90.12 269 PRO A C 1
ATOM 2073 O O . PRO A 1 269 ? 0.314 -2.358 -21.902 1.00 90.12 269 PRO A O 1
ATOM 2076 N N . ASP A 1 270 ? -1.104 -2.265 -23.643 1.00 90.88 270 ASP A N 1
ATOM 2077 C CA . ASP A 1 270 ? -0.187 -2.796 -24.650 1.00 90.88 270 ASP A CA 1
ATOM 2078 C C . ASP A 1 270 ? 1.039 -1.871 -24.828 1.00 90.88 270 ASP A C 1
ATOM 2080 O O . ASP A 1 270 ? 2.176 -2.345 -24.815 1.00 90.88 270 ASP A O 1
ATOM 2084 N N . VAL A 1 271 ? 0.826 -0.549 -24.889 1.00 91.88 271 VAL A N 1
ATOM 2085 C CA . VAL A 1 271 ? 1.890 0.461 -25.054 1.00 91.88 271 VAL A CA 1
ATOM 2086 C C . VAL A 1 271 ? 2.768 0.540 -23.806 1.00 91.88 271 VAL A C 1
ATOM 2088 O O . VAL A 1 271 ? 3.995 0.531 -23.900 1.00 91.88 271 VAL A O 1
ATOM 2091 N N . LEU A 1 272 ? 2.152 0.567 -22.622 1.00 92.44 272 LEU A N 1
ATOM 2092 C CA . LEU A 1 272 ? 2.872 0.645 -21.349 1.00 92.44 272 LEU A CA 1
ATOM 2093 C C . LEU A 1 272 ? 3.727 -0.604 -21.092 1.00 92.44 272 LEU A C 1
ATOM 2095 O O . LEU A 1 272 ? 4.865 -0.500 -20.631 1.00 92.44 272 LEU A O 1
ATOM 2099 N N . LYS A 1 273 ? 3.212 -1.790 -21.433 1.00 93.19 273 LYS A N 1
ATOM 2100 C CA . LYS A 1 273 ? 3.970 -3.043 -21.338 1.00 93.19 273 LYS A CA 1
ATOM 2101 C C . LYS A 1 273 ? 5.158 -3.071 -22.288 1.00 93.19 273 LYS A C 1
ATOM 2103 O O . LYS A 1 273 ? 6.247 -3.460 -21.871 1.00 93.19 273 LYS A O 1
ATOM 2108 N N . GLU A 1 274 ? 4.970 -2.649 -23.538 1.00 93.00 274 GLU A N 1
ATOM 2109 C CA . GLU A 1 274 ? 6.074 -2.530 -24.495 1.00 93.00 274 GLU A CA 1
ATOM 2110 C C . GLU A 1 274 ? 7.139 -1.547 -24.005 1.00 93.00 274 GLU A C 1
ATOM 2112 O O . GLU A 1 274 ? 8.323 -1.870 -24.058 1.00 93.00 274 GLU A O 1
ATOM 2117 N N . ARG A 1 275 ? 6.733 -0.396 -23.453 1.00 92.75 275 ARG A N 1
ATOM 2118 C CA . ARG A 1 275 ? 7.642 0.607 -22.879 1.00 92.75 275 ARG A CA 1
ATOM 2119 C C . ARG A 1 275 ? 8.504 0.030 -21.752 1.00 92.75 275 ARG A C 1
ATOM 2121 O O . ARG A 1 275 ? 9.726 0.183 -21.772 1.00 92.75 275 ARG A O 1
ATOM 2128 N N . LEU A 1 276 ? 7.883 -0.681 -20.808 1.00 92.38 276 LEU A N 1
ATOM 2129 C CA . LEU A 1 276 ? 8.578 -1.341 -19.697 1.00 92.38 276 LEU A CA 1
ATOM 2130 C C . LEU A 1 276 ? 9.582 -2.391 -20.182 1.00 92.38 276 LEU A C 1
ATOM 2132 O O . LEU A 1 276 ? 10.726 -2.430 -19.729 1.00 92.38 276 LEU A O 1
ATOM 2136 N N . VAL A 1 277 ? 9.157 -3.244 -21.112 1.00 93.62 277 VAL A N 1
ATOM 2137 C CA . VAL A 1 277 ? 9.992 -4.329 -21.635 1.00 93.62 277 VAL A CA 1
ATOM 2138 C C . VAL A 1 277 ? 11.148 -3.775 -22.465 1.00 93.62 277 VAL A C 1
ATOM 2140 O O . VAL A 1 277 ? 12.273 -4.246 -22.313 1.00 93.62 277 VAL A O 1
ATOM 2143 N N . ALA A 1 278 ? 10.911 -2.739 -23.274 1.00 92.75 278 ALA A N 1
ATOM 2144 C CA . ALA A 1 278 ? 11.940 -2.087 -24.079 1.00 92.75 278 ALA A CA 1
ATOM 2145 C C . ALA A 1 278 ? 13.095 -1.552 -23.222 1.00 92.75 278 ALA A C 1
ATOM 2147 O O . ALA A 1 278 ? 14.257 -1.745 -23.578 1.00 92.75 278 ALA A O 1
ATOM 2148 N N . LYS A 1 279 ? 12.798 -0.962 -22.055 1.00 91.19 279 LYS A N 1
ATOM 2149 C CA . LYS A 1 279 ? 13.828 -0.503 -21.109 1.00 91.19 279 LYS A CA 1
ATOM 2150 C C . LYS A 1 279 ? 14.689 -1.639 -20.549 1.00 91.19 279 LYS A C 1
ATOM 2152 O O . LYS A 1 279 ? 15.878 -1.443 -20.320 1.00 91.19 279 LYS A O 1
ATOM 2157 N N . LEU A 1 280 ? 14.112 -2.823 -20.346 1.00 92.50 280 LEU A N 1
ATOM 2158 C CA . LEU A 1 280 ? 14.814 -3.985 -19.787 1.00 92.50 280 LEU A CA 1
ATOM 2159 C C . LEU A 1 280 ? 15.525 -4.838 -20.850 1.00 92.50 280 LEU A C 1
ATOM 2161 O O . LEU A 1 280 ? 16.502 -5.523 -20.541 1.00 92.50 280 LEU A O 1
ATOM 2165 N N . ALA A 1 281 ? 15.070 -4.795 -22.104 1.00 90.62 281 ALA A N 1
ATOM 2166 C CA . ALA A 1 281 ? 15.582 -5.625 -23.195 1.00 90.62 281 ALA A CA 1
ATOM 2167 C C . ALA A 1 281 ? 17.071 -5.375 -23.501 1.00 90.62 281 ALA A C 1
ATOM 2169 O O . ALA A 1 281 ? 17.807 -6.319 -23.813 1.00 90.62 281 ALA A O 1
ATOM 2170 N N . SER A 1 282 ? 17.531 -4.128 -23.344 1.00 88.19 282 SER A N 1
ATOM 2171 C CA . SER A 1 282 ? 18.937 -3.730 -23.516 1.00 88.19 282 SER A CA 1
ATOM 2172 C C . SER A 1 282 ? 19.879 -4.424 -22.529 1.00 88.19 282 SER A C 1
ATOM 2174 O O . SER A 1 282 ? 21.041 -4.666 -22.841 1.00 88.19 282 SER A O 1
ATOM 2176 N N . SER A 1 283 ? 19.378 -4.799 -21.350 1.00 89.94 283 SER A N 1
ATOM 2177 C CA . SER A 1 283 ? 20.159 -5.441 -20.288 1.00 89.94 283 SER A CA 1
ATOM 2178 C C . SER A 1 283 ? 19.747 -6.896 -20.041 1.00 89.94 283 SER A C 1
ATOM 2180 O O . SER A 1 283 ? 20.072 -7.454 -18.992 1.00 89.94 283 SER A O 1
ATOM 2182 N N . ARG A 1 284 ? 19.075 -7.546 -21.006 1.00 90.00 284 ARG A N 1
ATOM 2183 C CA . ARG A 1 284 ? 18.528 -8.909 -20.856 1.00 90.00 284 ARG A CA 1
ATOM 2184 C C . ARG A 1 284 ? 19.562 -9.962 -20.442 1.00 90.00 284 ARG A C 1
ATOM 2186 O O . ARG A 1 284 ? 19.257 -10.785 -19.590 1.00 90.00 284 ARG A O 1
ATOM 2193 N N . VAL A 1 285 ? 20.792 -9.883 -20.964 1.00 89.88 285 VAL A N 1
ATOM 2194 C CA . VAL A 1 285 ? 21.895 -10.806 -20.621 1.00 89.88 285 VAL A CA 1
ATOM 2195 C C . VAL A 1 285 ? 22.332 -10.636 -19.166 1.00 89.88 285 VAL A C 1
ATOM 2197 O O . VAL A 1 285 ? 22.637 -11.602 -18.480 1.00 89.88 285 VAL A O 1
ATOM 2200 N N . GLN A 1 286 ? 22.337 -9.399 -18.665 1.00 90.94 286 GLN A N 1
ATOM 2201 C CA . GLN A 1 286 ? 22.673 -9.139 -17.266 1.00 90.94 286 GLN A CA 1
ATOM 2202 C C . GLN A 1 286 ? 21.528 -9.545 -16.330 1.00 90.94 286 GLN A C 1
ATOM 2204 O O . GLN A 1 286 ? 21.765 -9.852 -15.169 1.00 90.94 286 GLN A O 1
ATOM 2209 N N . LEU A 1 287 ? 20.280 -9.513 -16.808 1.00 90.94 287 LEU A N 1
ATOM 2210 C CA . LEU A 1 287 ? 19.123 -9.961 -16.036 1.00 90.94 287 LEU A CA 1
ATOM 2211 C C . LEU A 1 287 ? 19.039 -11.484 -15.976 1.00 90.94 287 LEU A C 1
ATOM 2213 O O . LEU A 1 287 ? 18.746 -12.001 -14.906 1.00 90.94 287 LEU A O 1
ATOM 2217 N N . SER A 1 288 ? 19.339 -12.198 -17.064 1.00 91.69 288 SER A N 1
ATOM 2218 C CA . SER A 1 288 ? 19.302 -13.666 -17.084 1.00 91.69 288 SER A CA 1
ATOM 2219 C C . SER A 1 288 ? 20.316 -14.297 -16.124 1.00 91.69 288 SER A C 1
ATOM 2221 O O . SER A 1 288 ? 20.041 -15.341 -15.545 1.00 91.69 288 SER A O 1
ATOM 2223 N N . THR A 1 289 ? 21.462 -13.658 -15.889 1.00 92.50 289 THR A N 1
ATOM 2224 C CA . THR A 1 289 ? 22.473 -14.156 -14.941 1.00 92.50 289 THR A CA 1
ATOM 2225 C C . THR A 1 289 ? 22.226 -13.713 -13.498 1.00 92.50 289 THR A C 1
ATOM 2227 O O . THR A 1 289 ? 22.807 -14.279 -12.572 1.00 92.50 289 THR A O 1
ATOM 2230 N N . HIS A 1 290 ? 21.364 -12.716 -13.273 1.00 93.50 290 HIS A N 1
ATOM 2231 C CA . HIS A 1 290 ? 21.120 -12.164 -11.944 1.00 93.50 290 HIS A CA 1
ATOM 2232 C C . HIS A 1 290 ? 20.135 -13.033 -11.136 1.00 93.50 290 HIS A C 1
ATOM 2234 O O . HIS A 1 290 ? 19.057 -13.343 -11.652 1.00 93.50 290 HIS A O 1
ATOM 2240 N N . PRO A 1 291 ? 20.393 -13.325 -9.841 1.00 90.19 291 PRO A N 1
ATOM 2241 C CA . PRO A 1 291 ? 19.547 -14.210 -9.027 1.00 90.19 291 PRO A CA 1
ATOM 2242 C C . PRO A 1 291 ? 18.056 -13.843 -9.009 1.00 90.19 291 PRO A C 1
ATOM 2244 O O . PRO A 1 291 ? 17.191 -14.712 -9.075 1.00 90.19 291 PRO A O 1
ATOM 2247 N N . PHE A 1 292 ? 17.749 -12.545 -8.936 1.00 90.56 292 PHE A N 1
ATOM 2248 C CA . PHE A 1 292 ? 16.370 -12.036 -8.944 1.00 90.56 292 PHE A CA 1
ATOM 2249 C C . PHE A 1 292 ? 15.919 -11.551 -10.329 1.00 90.56 292 PHE A C 1
ATOM 2251 O O . PHE A 1 292 ? 14.733 -11.604 -10.653 1.00 90.56 292 PHE A O 1
ATOM 2258 N N . GLY A 1 293 ? 16.869 -11.134 -11.172 1.00 89.00 293 GLY A N 1
ATOM 2259 C CA . GLY A 1 293 ? 16.579 -10.598 -12.501 1.00 89.00 293 GLY A CA 1
ATOM 2260 C C . GLY A 1 293 ? 16.115 -11.680 -13.473 1.00 89.00 293 GLY A C 1
ATOM 2261 O O . GLY A 1 293 ? 15.269 -11.407 -14.321 1.00 89.00 293 GLY A O 1
ATOM 2262 N N . HIS A 1 294 ? 16.582 -12.920 -13.299 1.00 91.38 294 HIS A N 1
ATOM 2263 C CA . HIS A 1 294 ? 16.228 -14.049 -14.156 1.00 91.38 294 HIS A CA 1
ATOM 2264 C C . HIS A 1 294 ? 14.720 -14.341 -14.118 1.00 91.38 294 HIS A C 1
ATOM 2266 O O . HIS A 1 294 ? 14.107 -14.650 -15.139 1.00 91.38 294 HIS A O 1
ATOM 2272 N N . PHE A 1 295 ? 14.077 -14.159 -12.957 1.00 89.06 295 PHE A N 1
ATOM 2273 C CA . PHE A 1 295 ? 12.622 -14.287 -12.843 1.00 89.06 295 PHE A CA 1
ATOM 2274 C C . PHE A 1 295 ? 11.889 -13.260 -13.715 1.00 89.06 295 PHE A C 1
ATOM 2276 O O . PHE A 1 295 ? 10.955 -13.610 -14.437 1.00 89.06 295 PHE A O 1
ATOM 2283 N N . VAL A 1 296 ? 12.332 -12.000 -13.678 1.00 91.06 296 VAL A N 1
ATOM 2284 C CA . VAL A 1 296 ? 11.764 -10.926 -14.503 1.00 91.06 296 VAL A CA 1
ATOM 2285 C C . VAL A 1 296 ? 12.045 -11.178 -15.983 1.00 91.06 296 VAL A C 1
ATOM 2287 O O . VAL A 1 296 ? 11.140 -11.029 -16.803 1.00 91.06 296 VAL A O 1
ATOM 2290 N N . HIS A 1 297 ? 13.256 -11.627 -16.319 1.00 91.88 297 HIS A N 1
ATOM 2291 C CA . HIS A 1 297 ? 13.653 -11.981 -17.681 1.00 91.88 297 HIS A CA 1
ATOM 2292 C C . HIS A 1 297 ? 12.705 -13.016 -18.303 1.00 91.88 297 HIS A C 1
ATOM 2294 O O . HIS A 1 297 ? 12.137 -12.764 -19.372 1.00 91.88 297 HIS A O 1
ATOM 2300 N N . HIS A 1 298 ? 12.434 -14.113 -17.593 1.00 91.06 298 HIS A N 1
ATOM 2301 C CA . HIS A 1 298 ? 11.497 -15.134 -18.060 1.00 91.06 298 HIS A CA 1
ATOM 2302 C C . HIS A 1 298 ? 10.047 -14.664 -18.069 1.00 91.06 298 HIS A C 1
ATOM 2304 O O . HIS A 1 298 ? 9.326 -14.919 -19.035 1.00 91.06 298 HIS A O 1
ATOM 2310 N N . LYS A 1 299 ? 9.604 -13.973 -17.013 1.00 89.62 299 LYS A N 1
ATOM 2311 C CA . LYS A 1 299 ? 8.214 -13.519 -16.892 1.00 89.62 299 LYS A CA 1
ATOM 2312 C C . LYS A 1 299 ? 7.833 -12.547 -18.007 1.00 89.62 299 LYS A C 1
ATOM 2314 O O . LYS A 1 299 ? 6.735 -12.647 -18.551 1.00 89.62 299 LYS A O 1
ATOM 2319 N N . LEU A 1 300 ? 8.739 -11.638 -18.358 1.00 91.88 300 LEU A N 1
ATOM 2320 C CA . LEU A 1 300 ? 8.536 -10.663 -19.428 1.00 91.88 300 LEU A CA 1
ATOM 2321 C C . LEU A 1 300 ? 8.925 -11.197 -20.814 1.00 91.88 300 LEU A C 1
ATOM 2323 O O . LEU A 1 300 ? 8.662 -10.526 -21.808 1.00 91.88 300 LEU A O 1
ATOM 2327 N N . GLN A 1 301 ? 9.506 -12.399 -20.895 1.00 92.62 301 GLN A N 1
ATOM 2328 C CA . GLN A 1 301 ? 9.995 -13.022 -22.130 1.00 92.62 301 GLN A CA 1
ATOM 2329 C C . GLN A 1 301 ? 10.937 -12.091 -22.911 1.00 92.62 301 GLN A C 1
ATOM 2331 O O . GLN A 1 301 ? 10.724 -11.836 -24.098 1.00 92.62 301 GLN A O 1
ATOM 2336 N N . LEU A 1 302 ? 11.966 -11.564 -22.233 1.00 93.06 302 LEU A N 1
ATOM 2337 C CA . LEU A 1 302 ? 12.856 -10.539 -22.798 1.00 93.06 302 LEU A CA 1
ATOM 2338 C C . LEU A 1 302 ? 13.611 -11.012 -24.050 1.00 93.06 302 LEU A C 1
ATOM 2340 O O . LEU A 1 302 ? 13.829 -10.206 -24.951 1.00 93.06 302 LEU A O 1
ATOM 2344 N N . ASP A 1 303 ? 13.963 -12.298 -24.140 1.00 92.62 303 ASP A N 1
ATOM 2345 C CA . ASP A 1 303 ? 14.609 -12.858 -25.339 1.00 92.62 303 ASP A CA 1
ATOM 2346 C C . ASP A 1 303 ? 13.665 -12.823 -26.542 1.00 92.62 303 ASP A C 1
ATOM 2348 O O . ASP A 1 303 ? 14.012 -12.307 -27.599 1.00 92.62 303 ASP A O 1
ATOM 2352 N N . LEU A 1 304 ? 12.413 -13.258 -26.353 1.00 92.81 304 LEU A N 1
ATOM 2353 C CA . LEU A 1 304 ? 11.407 -13.213 -27.413 1.00 92.81 304 LEU A CA 1
ATOM 2354 C C . LEU A 1 304 ? 11.120 -11.773 -27.854 1.00 92.81 304 LEU A C 1
ATOM 2356 O O . LEU A 1 304 ? 10.885 -11.537 -29.036 1.00 92.81 304 LEU A O 1
ATOM 2360 N N . PHE A 1 305 ? 11.129 -10.816 -26.921 1.00 93.44 305 PHE A N 1
ATOM 2361 C CA . PHE A 1 305 ? 10.969 -9.406 -27.261 1.00 93.44 305 PHE A CA 1
ATOM 2362 C C . PHE A 1 305 ? 12.141 -8.877 -28.091 1.00 93.44 305 PHE A C 1
ATOM 2364 O O . PHE A 1 305 ? 11.906 -8.143 -29.043 1.00 93.44 305 PHE A O 1
ATOM 2371 N N . ALA A 1 306 ? 13.378 -9.247 -27.751 1.00 90.88 306 ALA A N 1
ATOM 2372 C CA . ALA A 1 306 ? 14.566 -8.800 -28.473 1.00 90.88 306 ALA A CA 1
ATOM 2373 C C . ALA A 1 306 ? 14.673 -9.428 -29.873 1.00 90.88 306 ALA A C 1
ATOM 2375 O O . ALA A 1 306 ? 14.975 -8.721 -30.832 1.00 90.88 306 ALA A O 1
ATOM 2376 N N . ASP A 1 307 ? 14.390 -10.727 -29.993 1.00 91.56 307 ASP A N 1
ATOM 2377 C CA . ASP A 1 307 ? 14.591 -11.479 -31.235 1.00 91.56 307 ASP A CA 1
ATOM 2378 C C . ASP A 1 307 ? 13.395 -11.355 -32.191 1.00 91.56 307 ASP A C 1
ATOM 2380 O O . ASP A 1 307 ? 13.555 -11.280 -33.410 1.00 91.56 307 ASP A O 1
ATOM 2384 N N . ALA A 1 308 ? 12.171 -11.329 -31.653 1.00 91.88 308 ALA A N 1
ATOM 2385 C CA . ALA A 1 308 ? 10.944 -11.281 -32.442 1.00 91.88 308 ALA A CA 1
ATOM 2386 C C . ALA A 1 308 ? 9.828 -10.463 -31.754 1.00 91.88 308 ALA A C 1
ATOM 2388 O O . ALA A 1 308 ? 8.818 -11.033 -31.312 1.00 91.88 308 ALA A O 1
ATOM 2389 N N . PRO A 1 309 ? 9.921 -9.115 -31.746 1.00 91.12 309 PRO A N 1
ATOM 2390 C CA . PRO A 1 309 ? 8.934 -8.245 -31.098 1.00 91.12 309 PRO A CA 1
ATOM 2391 C C . PRO A 1 309 ? 7.488 -8.490 -31.562 1.00 91.12 309 PRO A C 1
ATOM 2393 O O . PRO A 1 309 ? 6.544 -8.415 -30.778 1.00 91.12 309 PRO A O 1
ATOM 2396 N N . SER A 1 310 ? 7.280 -8.823 -32.841 1.00 90.75 310 SER A N 1
ATOM 2397 C CA . SER A 1 310 ? 5.949 -9.108 -33.396 1.00 90.75 310 SER A CA 1
ATOM 2398 C C . SER A 1 310 ? 5.326 -10.389 -32.825 1.00 90.75 310 SER A C 1
ATOM 2400 O O . SER A 1 310 ? 4.120 -10.427 -32.562 1.00 90.75 310 SER A O 1
ATOM 2402 N N . LEU A 1 311 ? 6.134 -11.429 -32.594 1.00 90.50 311 LEU A N 1
ATOM 2403 C CA . LEU A 1 311 ? 5.701 -12.666 -31.944 1.00 90.50 311 LEU A CA 1
ATOM 2404 C C . LEU A 1 311 ? 5.480 -12.450 -30.451 1.00 90.50 311 LEU A C 1
ATOM 2406 O O . LEU A 1 311 ? 4.500 -12.959 -29.907 1.00 90.50 311 LEU A O 1
ATOM 2410 N N . TRP A 1 312 ? 6.333 -11.650 -29.809 1.00 94.12 312 TRP A N 1
ATOM 2411 C CA . TRP A 1 312 ? 6.145 -11.252 -28.420 1.00 94.12 312 TRP A CA 1
ATOM 2412 C C . TRP A 1 312 ? 4.798 -10.554 -28.216 1.00 94.12 312 TRP A C 1
ATOM 2414 O O . TRP A 1 312 ? 4.016 -10.988 -27.372 1.00 94.12 312 TRP A O 1
ATOM 2424 N N . ARG A 1 313 ? 4.458 -9.566 -29.059 1.00 90.81 313 ARG A N 1
ATOM 2425 C CA . ARG A 1 313 ? 3.151 -8.884 -29.024 1.00 90.81 313 ARG A CA 1
ATOM 2426 C C . ARG A 1 313 ? 2.001 -9.878 -29.128 1.00 90.81 313 ARG A C 1
ATOM 2428 O O . ARG A 1 313 ? 1.092 -9.882 -28.300 1.00 90.81 313 ARG A O 1
ATOM 2435 N N . LYS A 1 314 ? 2.061 -10.779 -30.113 1.00 88.38 314 LYS A N 1
ATOM 2436 C CA . LYS A 1 314 ? 1.035 -11.813 -30.307 1.00 88.38 314 LYS A CA 1
ATOM 2437 C C . LYS A 1 314 ? 0.944 -12.784 -29.138 1.00 88.38 314 LYS A C 1
ATOM 2439 O O . LYS A 1 314 ? -0.141 -13.267 -28.871 1.00 88.38 314 LYS A O 1
ATOM 2444 N N . ARG A 1 315 ? 2.034 -13.108 -28.449 1.00 86.62 315 ARG A N 1
ATOM 2445 C CA . ARG A 1 315 ? 2.011 -14.078 -27.349 1.00 86.62 315 ARG A CA 1
ATOM 2446 C C . ARG A 1 315 ? 1.618 -13.419 -26.034 1.00 86.62 315 ARG A C 1
ATOM 2448 O O . ARG A 1 315 ? 0.668 -13.859 -25.393 1.00 86.62 315 ARG A O 1
ATOM 2455 N N . VAL A 1 316 ? 2.326 -12.371 -25.638 1.00 84.88 316 VAL A N 1
ATOM 2456 C CA . VAL A 1 316 ? 2.213 -11.751 -24.315 1.00 84.88 316 VAL A CA 1
ATOM 2457 C C . VAL A 1 316 ? 0.977 -10.857 -24.223 1.00 84.88 316 VAL A C 1
ATOM 2459 O O . VAL A 1 316 ? 0.208 -10.984 -23.269 1.00 84.88 316 VAL A O 1
ATOM 2462 N N . LEU A 1 317 ? 0.708 -10.030 -25.240 1.00 83.69 317 LEU A N 1
ATOM 2463 C CA . LEU A 1 317 ? -0.456 -9.134 -25.230 1.00 83.69 317 LEU A CA 1
ATOM 2464 C C . LEU A 1 317 ? -1.764 -9.880 -25.553 1.00 83.69 317 LEU A C 1
ATOM 2466 O O . LEU A 1 317 ? -2.810 -9.581 -24.979 1.00 83.69 317 LEU A O 1
ATOM 2470 N N . HIS A 1 318 ? -1.736 -10.904 -26.416 1.00 70.00 318 HIS A N 1
ATOM 2471 C CA . HIS A 1 318 ? -2.940 -11.698 -26.707 1.00 70.00 318 HIS A CA 1
ATOM 2472 C C . HIS A 1 318 ? -3.325 -12.649 -25.566 1.00 70.00 318 HIS A C 1
ATOM 2474 O O . HIS A 1 318 ? -4.509 -12.747 -25.241 1.00 70.00 318 HIS A O 1
ATOM 2480 N N . SER A 1 319 ? -2.353 -13.316 -24.923 1.00 63.38 319 SER A N 1
ATOM 2481 C CA . SER A 1 319 ? -2.634 -14.150 -23.739 1.00 63.38 319 SER A CA 1
ATOM 2482 C C . SER A 1 319 ? -3.288 -13.318 -22.637 1.00 63.38 319 SER A C 1
ATOM 2484 O O . SER A 1 319 ? -4.225 -13.766 -21.983 1.00 63.38 319 SER A O 1
ATOM 2486 N N . HIS A 1 320 ? -2.860 -12.064 -22.499 1.00 60.41 320 HIS A N 1
ATOM 2487 C CA . HIS A 1 320 ? -3.463 -11.105 -21.588 1.00 60.41 320 HIS A CA 1
ATOM 2488 C C . HIS A 1 320 ? -4.942 -10.801 -21.919 1.00 60.41 320 HIS A C 1
ATOM 2490 O O . HIS A 1 320 ? -5.790 -10.849 -21.026 1.00 60.41 320 HIS A O 1
ATOM 2496 N N . ARG A 1 321 ? -5.297 -10.599 -23.199 1.00 64.19 321 ARG A N 1
ATOM 2497 C CA . ARG A 1 321 ? -6.699 -10.382 -23.625 1.00 64.19 321 ARG A CA 1
ATOM 2498 C C . ARG A 1 321 ? -7.614 -11.570 -23.301 1.00 64.19 321 ARG A C 1
ATOM 2500 O O . ARG A 1 321 ? -8.791 -11.373 -23.000 1.00 64.19 321 ARG A O 1
ATOM 2507 N N . LEU A 1 322 ? -7.095 -12.798 -23.350 1.00 60.50 322 LEU A N 1
ATOM 2508 C CA . LEU A 1 322 ? -7.851 -14.004 -22.988 1.00 60.50 322 LEU A CA 1
ATOM 2509 C C . LEU A 1 322 ? -8.080 -14.111 -21.473 1.00 60.50 322 LEU A C 1
ATOM 2511 O O . LEU A 1 322 ? -9.174 -14.486 -21.047 1.00 60.50 322 LEU A O 1
ATOM 2515 N N . THR A 1 323 ? -7.090 -13.735 -20.661 1.00 59.69 323 THR A N 1
ATOM 2516 C CA . THR A 1 323 ? -7.213 -13.705 -19.1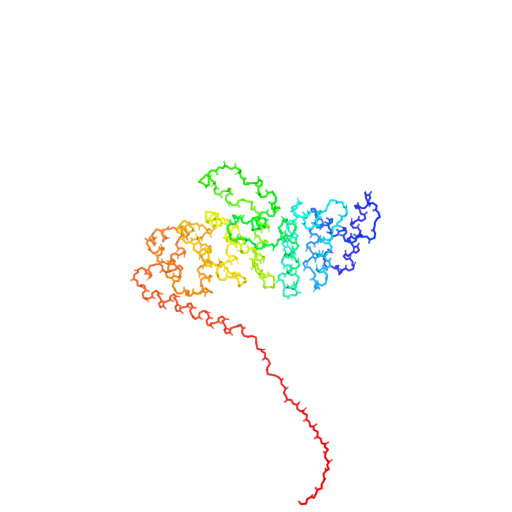95 1.00 59.69 323 THR A CA 1
ATOM 2517 C C . THR A 1 323 ? -8.219 -12.647 -18.733 1.00 59.69 323 THR A C 1
ATOM 2519 O O . THR A 1 323 ? -9.062 -12.948 -17.890 1.00 59.69 323 THR A O 1
ATOM 2522 N N . GLN A 1 324 ? -8.219 -11.454 -19.343 1.00 58.47 324 GLN A N 1
ATOM 2523 C CA . GLN A 1 324 ? -9.208 -10.408 -19.046 1.00 58.47 324 GLN A CA 1
ATOM 2524 C C . GLN A 1 324 ? -10.640 -10.804 -19.437 1.00 58.47 324 GLN A C 1
ATOM 2526 O O . GLN A 1 324 ? -11.572 -10.586 -18.670 1.00 58.47 324 GLN A O 1
ATOM 2531 N N . LYS A 1 325 ? -10.839 -11.436 -20.603 1.00 56.81 325 LYS A N 1
ATOM 2532 C CA . LYS A 1 325 ? -12.175 -11.908 -21.015 1.00 56.81 325 LYS A CA 1
ATOM 2533 C C . LYS A 1 325 ? -12.740 -12.989 -20.089 1.00 56.81 325 LYS A C 1
ATOM 2535 O O . LYS A 1 325 ? -13.951 -13.098 -19.946 1.00 56.81 325 LYS A O 1
ATOM 2540 N N . ARG A 1 326 ? -11.885 -13.804 -19.466 1.00 52.06 326 ARG A N 1
ATOM 2541 C CA . ARG A 1 326 ? -12.320 -14.828 -18.504 1.00 52.06 326 ARG A CA 1
ATOM 2542 C C . ARG A 1 326 ? -12.704 -14.238 -17.147 1.00 52.06 326 ARG A C 1
ATOM 2544 O O . ARG A 1 326 ? -13.653 -14.730 -16.549 1.00 52.06 326 ARG A O 1
ATOM 2551 N N . SER A 1 327 ? -12.022 -13.197 -16.666 1.00 54.00 327 SER A N 1
ATOM 2552 C CA . SER A 1 327 ? -12.359 -12.569 -15.379 1.00 54.00 327 SER A CA 1
ATOM 2553 C C . SER A 1 327 ? -13.646 -11.737 -15.435 1.00 54.00 327 SER A C 1
ATOM 2555 O O . SER A 1 327 ? -14.396 -11.707 -14.457 1.00 54.00 327 SER A O 1
ATOM 2557 N N . THR A 1 328 ? -13.966 -11.128 -16.582 1.00 51.12 328 THR A N 1
ATOM 2558 C CA . THR A 1 328 ? -15.229 -10.395 -16.771 1.00 51.12 328 THR A CA 1
ATOM 2559 C C . THR A 1 328 ? -16.448 -11.318 -16.829 1.00 51.12 328 THR A C 1
ATOM 2561 O O . THR A 1 328 ? -17.487 -10.969 -16.280 1.00 51.12 328 THR A O 1
ATOM 2564 N N . LEU A 1 329 ? -16.313 -12.526 -17.387 1.00 45.97 329 LEU A N 1
ATOM 2565 C CA . LEU A 1 329 ? -17.393 -13.526 -17.438 1.00 45.97 329 LEU A CA 1
ATOM 2566 C C . LEU A 1 329 ? -17.719 -14.166 -16.076 1.00 45.97 329 LEU A C 1
ATOM 2568 O O . LEU A 1 329 ? -18.817 -14.676 -15.886 1.00 45.97 329 LEU A O 1
ATOM 2572 N N . VAL A 1 330 ? -16.786 -14.143 -15.121 1.00 48.06 330 VAL A N 1
ATOM 2573 C CA . VAL A 1 330 ? -16.989 -14.689 -13.763 1.00 48.06 330 VAL A CA 1
ATOM 2574 C C . VAL A 1 330 ? -17.595 -13.647 -12.808 1.00 48.06 330 VAL A C 1
ATOM 2576 O O . VAL A 1 330 ? -18.070 -13.995 -11.730 1.00 48.06 330 VAL A O 1
ATOM 2579 N N . SER A 1 331 ? -17.630 -12.372 -13.208 1.00 40.81 331 SER A N 1
ATOM 2580 C CA . SER A 1 331 ? -18.054 -11.252 -12.355 1.00 40.81 331 SER A CA 1
ATOM 2581 C C . SER A 1 331 ? -19.510 -10.803 -12.560 1.00 40.81 331 SER A C 1
ATOM 2583 O O . SER A 1 331 ? -19.922 -9.838 -11.921 1.00 40.81 331 SER A O 1
ATOM 2585 N N . GLU A 1 332 ? -20.304 -11.468 -13.409 1.00 28.72 332 GLU A N 1
ATOM 2586 C CA . GLU A 1 332 ? -21.751 -11.216 -13.503 1.00 28.72 332 GLU A CA 1
ATOM 2587 C C . GLU A 1 332 ? -22.507 -11.966 -12.387 1.00 28.72 332 GLU A C 1
ATOM 2589 O O . GLU A 1 332 ? -22.566 -13.199 -12.402 1.00 28.72 332 GLU A O 1
ATOM 2594 N N . PRO A 1 333 ? -23.148 -11.271 -11.425 1.00 36.00 333 PRO A N 1
ATOM 2595 C CA . PRO A 1 333 ? -24.101 -11.906 -10.532 1.00 36.00 333 PRO A CA 1
ATOM 2596 C C . PRO A 1 333 ? -25.379 -12.198 -11.323 1.00 36.00 333 PRO A C 1
ATOM 2598 O O . PRO A 1 333 ? -26.027 -11.283 -11.834 1.00 36.00 333 PRO A O 1
ATOM 2601 N N . GLN A 1 334 ? -25.771 -13.472 -11.394 1.00 37.38 334 GLN A N 1
ATOM 2602 C CA . GLN A 1 334 ? -27.074 -13.883 -11.914 1.00 37.38 334 GLN A CA 1
ATOM 2603 C C . GLN A 1 334 ? -28.209 -13.242 -11.100 1.00 37.38 334 GLN A C 1
ATOM 2605 O O . GLN A 1 334 ? -28.630 -13.760 -10.065 1.00 37.38 334 GLN A O 1
ATOM 2610 N N . ALA A 1 335 ? -28.740 -12.125 -11.593 1.00 31.89 335 ALA A N 1
ATOM 2611 C CA . ALA A 1 335 ? -29.966 -11.520 -11.103 1.00 31.89 335 ALA A CA 1
ATOM 2612 C C . ALA A 1 335 ? -31.169 -11.994 -11.939 1.00 31.89 335 ALA A C 1
ATOM 2614 O O . ALA A 1 335 ? -31.350 -11.644 -13.102 1.00 31.89 335 ALA A O 1
ATOM 2615 N N . SER A 1 336 ? -32.010 -12.790 -11.276 1.00 37.88 336 SER A N 1
ATOM 2616 C CA . SER A 1 336 ? -33.457 -12.941 -11.479 1.00 37.88 336 SER A CA 1
ATOM 2617 C C . SER A 1 336 ? -33.989 -13.374 -12.856 1.00 37.88 336 SER A C 1
ATOM 2619 O O . SER A 1 336 ? -34.413 -12.564 -13.677 1.00 37.88 336 SER A O 1
ATOM 2621 N N . LYS A 1 337 ? -34.223 -14.683 -13.004 1.00 40.31 337 LYS A N 1
ATOM 2622 C CA . LYS A 1 337 ? -35.446 -15.188 -13.652 1.00 40.31 337 LYS A CA 1
ATOM 2623 C C . LYS A 1 337 ? -36.199 -16.071 -12.661 1.00 40.31 337 LYS A C 1
ATOM 2625 O O . LYS A 1 337 ? -35.956 -17.270 -12.579 1.00 40.31 337 LYS A O 1
ATOM 2630 N N . ARG A 1 338 ? -37.124 -15.484 -11.893 1.00 33.78 338 ARG A N 1
ATOM 2631 C CA . ARG A 1 338 ? -38.136 -16.259 -11.164 1.00 33.78 338 ARG A CA 1
ATOM 2632 C C . ARG A 1 338 ? -39.470 -15.511 -11.102 1.00 33.78 338 ARG A C 1
ATOM 2634 O O . ARG A 1 338 ? -39.562 -14.437 -10.527 1.00 33.78 338 ARG A O 1
ATOM 2641 N N . ASN A 1 339 ? -40.479 -16.172 -11.668 1.00 32.09 339 ASN A N 1
ATOM 2642 C CA . ASN A 1 339 ? -41.914 -16.077 -11.395 1.00 32.09 339 ASN A CA 1
ATOM 2643 C C . ASN A 1 339 ? -42.682 -14.801 -11.782 1.00 32.09 339 ASN A C 1
ATOM 2645 O O . ASN A 1 339 ? -42.830 -13.872 -10.998 1.00 32.09 339 ASN A O 1
ATOM 2649 N N . ARG A 1 340 ? -43.388 -14.881 -12.919 1.00 32.44 340 ARG A N 1
ATOM 2650 C CA . ARG A 1 340 ? -44.741 -14.318 -13.043 1.00 32.44 340 ARG A CA 1
ATOM 2651 C C . ARG A 1 340 ? -45.743 -15.466 -13.169 1.00 32.44 340 ARG A C 1
ATOM 2653 O O . ARG A 1 340 ? -45.849 -16.085 -14.223 1.00 32.44 340 ARG A O 1
ATOM 2660 N N . LYS A 1 341 ? -46.481 -15.736 -12.091 1.00 34.81 341 LYS A N 1
ATOM 2661 C CA . LYS A 1 341 ? -47.787 -16.396 -12.148 1.00 34.81 341 LYS A CA 1
ATOM 2662 C C . LYS A 1 341 ? -48.823 -15.481 -11.499 1.00 34.81 341 LYS A C 1
ATOM 2664 O O . LYS A 1 341 ? -48.605 -14.984 -10.402 1.00 34.81 341 LYS A O 1
ATOM 2669 N N . THR A 1 342 ? -49.923 -15.344 -12.239 1.00 34.09 342 THR A N 1
ATOM 2670 C CA . THR A 1 342 ? -51.304 -15.070 -11.818 1.00 34.09 342 THR A CA 1
ATOM 2671 C C . THR A 1 342 ? -51.632 -13.720 -11.186 1.00 34.09 342 THR A C 1
ATOM 2673 O O . THR A 1 342 ? -51.381 -13.495 -10.010 1.00 34.09 342 THR A O 1
ATOM 2676 N N . CYS A 1 343 ? -52.374 -12.906 -11.940 1.00 31.41 343 CYS A N 1
ATOM 2677 C CA . CYS A 1 343 ? -53.471 -12.123 -11.382 1.00 31.41 343 CYS A CA 1
ATOM 2678 C C . CYS A 1 343 ? -54.656 -12.175 -12.360 1.00 31.41 343 CYS A C 1
ATOM 2680 O O . CYS A 1 343 ? -54.558 -11.708 -13.492 1.00 31.41 343 CYS A O 1
ATOM 2682 N N . VAL A 1 344 ? -55.740 -12.818 -11.930 1.00 40.72 344 VAL A N 1
ATOM 2683 C CA . VAL A 1 344 ? -57.078 -12.744 -12.535 1.00 40.72 344 VAL A CA 1
ATOM 2684 C C . VAL A 1 344 ? -57.809 -11.582 -11.862 1.00 40.72 344 VAL A C 1
ATOM 2686 O O . VAL A 1 344 ? -57.667 -11.423 -10.650 1.00 40.72 344 VAL A O 1
ATOM 2689 N N . PRO A 1 345 ? -58.674 -10.857 -12.586 1.00 37.09 345 PRO A N 1
ATOM 2690 C CA . PRO A 1 345 ? -59.953 -10.509 -11.978 1.00 37.09 345 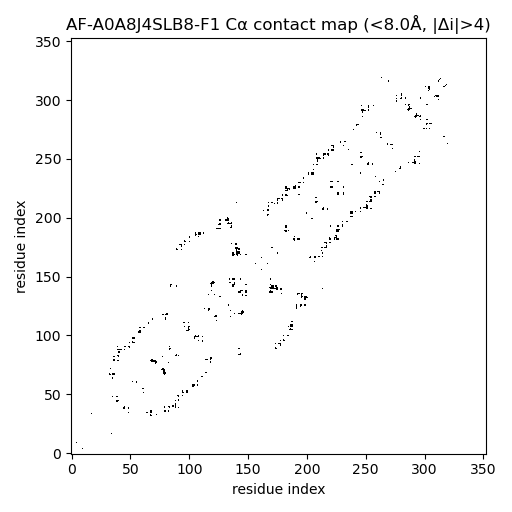PRO A CA 1
ATOM 2691 C C . PRO A 1 345 ? -61.142 -10.817 -12.900 1.00 37.09 345 PRO A C 1
ATOM 2693 O O . PRO A 1 345 ? -61.127 -10.556 -14.101 1.00 37.09 345 PRO A O 1
ATOM 2696 N N . LYS A 1 346 ? -62.198 -11.379 -12.300 1.00 37.69 346 LYS A N 1
ATOM 2697 C CA . LYS A 1 346 ? -63.555 -11.460 -12.854 1.00 37.69 346 LYS A CA 1
ATOM 2698 C C . LYS A 1 346 ? -64.412 -10.354 -12.228 1.00 37.69 346 LYS A C 1
ATOM 2700 O O . LYS A 1 346 ? -64.575 -10.359 -11.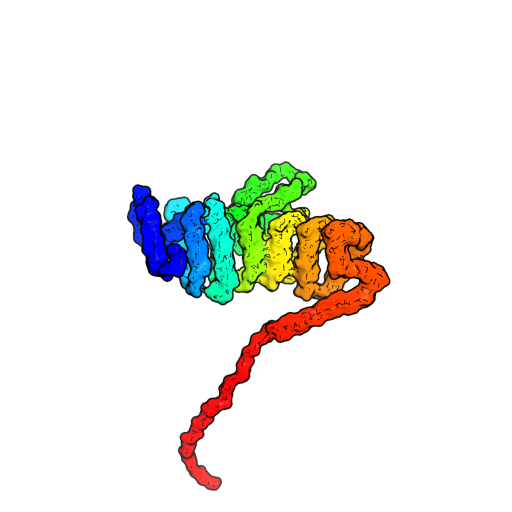014 1.00 37.69 346 LYS A O 1
ATOM 2705 N N . SER A 1 347 ? -65.066 -9.548 -13.060 1.00 33.16 347 SER A N 1
ATOM 2706 C CA . SER A 1 347 ? -66.403 -8.958 -12.834 1.00 33.16 347 SER A CA 1
ATOM 2707 C C . SER A 1 347 ? -66.906 -8.433 -14.191 1.00 33.16 347 SER A C 1
ATOM 2709 O O . SER A 1 347 ? -66.305 -7.547 -14.778 1.00 33.16 347 SER A O 1
ATOM 2711 N N . LYS A 1 348 ? -67.761 -9.169 -14.914 1.00 38.75 348 LYS A N 1
ATOM 2712 C CA . LYS A 1 348 ? -69.238 -9.067 -14.939 1.00 38.75 348 LYS A CA 1
ATOM 2713 C C . LYS A 1 348 ? -69.789 -7.628 -14.985 1.00 38.75 348 LYS A C 1
ATOM 2715 O O . LYS A 1 348 ? -69.878 -7.004 -13.939 1.00 38.75 348 LYS A O 1
ATOM 2720 N N . GLN A 1 349 ? -70.266 -7.210 -16.164 1.00 35.44 349 GLN A N 1
ATOM 2721 C CA . GLN A 1 349 ? -71.652 -6.814 -16.526 1.00 35.44 349 GLN A CA 1
ATOM 2722 C C . GLN A 1 349 ? -71.593 -5.799 -17.694 1.00 35.44 349 GLN A C 1
ATOM 2724 O O . GLN A 1 349 ? -70.930 -4.784 -17.573 1.00 35.44 349 GLN A O 1
ATOM 2729 N N . ASN A 1 350 ? -72.017 -6.144 -18.915 1.00 33.62 350 ASN A N 1
ATOM 2730 C CA . ASN A 1 350 ? -73.386 -6.227 -19.460 1.00 33.62 350 ASN A CA 1
ATOM 2731 C C . ASN A 1 350 ? -73.795 -4.918 -20.174 1.00 33.62 350 ASN A C 1
ATOM 2733 O O . ASN A 1 350 ? -73.707 -3.863 -19.560 1.00 33.62 350 ASN A O 1
ATOM 2737 N N . ILE A 1 351 ? -74.318 -5.054 -21.406 1.00 34.97 351 ILE A N 1
ATOM 2738 C CA . ILE A 1 351 ? -75.343 -4.243 -22.116 1.00 34.97 351 ILE A CA 1
ATOM 2739 C C . ILE A 1 351 ? -74.949 -3.901 -23.574 1.00 34.97 351 ILE A C 1
ATOM 2741 O O . ILE A 1 351 ? -74.042 -3.113 -23.804 1.00 34.97 351 ILE A O 1
ATOM 2745 N N . LYS A 1 352 ? -75.678 -4.562 -24.500 1.00 40.91 352 LYS A N 1
ATOM 2746 C CA . LYS A 1 352 ? -76.316 -4.147 -25.785 1.00 40.91 352 LYS A CA 1
ATOM 2747 C C . LYS A 1 352 ? -75.703 -2.947 -26.545 1.00 40.91 352 LYS A C 1
ATOM 2749 O O . LYS A 1 352 ? -75.432 -1.926 -25.936 1.00 40.91 352 LYS A O 1
ATOM 2754 N N . GLN A 1 353 ? -75.570 -2.951 -27.873 1.00 41.16 353 GLN A N 1
ATOM 2755 C CA . GLN A 1 353 ? -76.473 -3.426 -28.937 1.00 41.16 353 GLN A CA 1
ATOM 2756 C C . GLN A 1 353 ? -75.703 -4.037 -30.107 1.00 41.16 353 GLN A C 1
ATOM 2758 O O . GLN A 1 353 ? -74.545 -3.619 -30.323 1.00 41.16 353 GLN A O 1
#

Mean predicted aligned error: 11.58 Å

Organism: NCBI:txid100268

Nearest PDB structures (foldseek):
  5wzj-assembly1_A  TM=5.369E-01  e=7.914E-06  Arabidopsis thaliana
  5wtx-assembly1_A  TM=5.076E-01  e=5.245E-06  Saccharomyces cerevisiae S288C
  5wty-assembly2_A  TM=4.642E-01  e=1.467E-05  Saccharomyces cerevisiae S288C
  6wpi-assembly1_A  TM=4.237E-01  e=9.721E-06  Saccharomyces cerevisiae S288C
  5bzu-assembly1_A  TM=4.951E-01  e=1.356E-02  Saccharomyces cerevisiae S288C

InterPro domains:
  IPR001313 Pumilio RNA-binding repeat [PF22493] (5-295)
  IPR011989 Armadillo-like helical [G3DSA:1.25.10.10] (171-341)
  IPR016024 Armadillo-type fold [SSF48371] (36-302)
  IPR040000 Nucleolar protein 9 [PTHR13102] (33-344)

Radius of gyration: 26.71 Å; Cα contacts (8 Å, |Δi|>4): 391; chains: 1; bounding box: 100×43×77 Å

Foldseek 3Di:
DVPDDDPVVVVVVLVVVVVVVCVPDDDDPCVVLVSLLCQCLDPPSVVVSLVVLQPDDALVVLVVSLVSQQDQDPPDRQGSVLSNLVSVSLVSLLSNLVSCLDPRNLVCLQSSVVSLCVSLVHPPDADDPPPAQDCRLLCLQLSHRPVVVVVLPDDDDPPVPQDLVSLAPPGDQSSLSSLLSQLQRDSNQCARNLSNVLRRDLSSLLSLQQDPRSVSSLLSNLQRPSRDQVSLVSSLVSCLPPVVVLQLHPRSVVSVVSNLVSLLVHPPSLVSLLVSLVSCLVCLVVLCPRPRSVVVCVVSVSVCCNPPVPVSCCPVVVVSVVVVVVVVVVPDDDDDDDDDDDDDDDDDDDDDD